Protein AF-B0EAM7-F1 (afdb_monomer_lite)

Organism: Entamoeba dispar 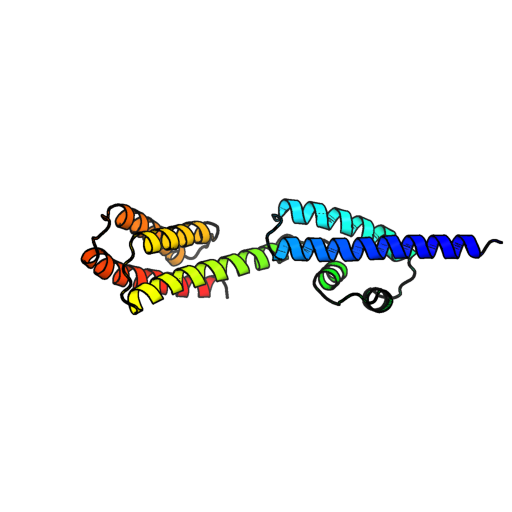(strain ATCC PRA-260 / SAW760) (NCBI:txid370354)

Structure (mmCIF, N/CA/C/O backbone):
data_AF-B0EAM7-F1
#
_entry.id   AF-B0EAM7-F1
#
loop_
_atom_site.group_PDB
_atom_site.id
_atom_site.type_symbol
_atom_site.label_atom_id
_atom_site.label_alt_id
_atom_site.label_comp_id
_atom_site.label_asym_id
_atom_site.label_entity_id
_atom_site.label_seq_id
_atom_site.pdbx_PDB_ins_code
_atom_site.Cartn_x
_atom_site.Cartn_y
_atom_site.Cartn_z
_atom_site.occupancy
_atom_site.B_iso_or_equiv
_atom_site.auth_seq_id
_atom_site.auth_comp_id
_atom_site.auth_asym_id
_atom_site.auth_atom_id
_atom_site.pdbx_PDB_model_num
ATOM 1 N N . MET A 1 1 ? 27.112 -14.810 -47.987 1.00 49.31 1 MET A N 1
ATOM 2 C CA . MET A 1 1 ? 26.990 -15.454 -46.652 1.00 49.31 1 MET A CA 1
ATOM 3 C C . MET A 1 1 ? 27.223 -14.524 -45.440 1.00 49.31 1 MET A C 1
ATOM 5 O O . MET A 1 1 ? 27.230 -15.027 -44.327 1.00 49.31 1 MET A O 1
ATOM 9 N N . LYS A 1 2 ? 27.365 -13.187 -45.578 1.00 50.47 2 LYS A N 1
ATOM 10 C CA . LYS A 1 2 ? 27.577 -12.272 -44.426 1.00 50.47 2 LYS A CA 1
ATOM 11 C C . LYS A 1 2 ? 26.302 -11.631 -43.835 1.00 50.47 2 LYS A C 1
ATOM 13 O O . LYS A 1 2 ? 26.372 -11.201 -42.689 1.00 50.47 2 LYS A O 1
ATOM 18 N N . SER A 1 3 ? 25.170 -11.566 -44.553 1.00 56.84 3 SER A N 1
ATOM 19 C CA . SER A 1 3 ? 23.942 -10.937 -44.011 1.00 56.84 3 SER A CA 1
ATOM 20 C C . SER A 1 3 ? 23.232 -11.830 -42.987 1.00 56.84 3 SER A C 1
ATOM 22 O O . SER A 1 3 ? 22.930 -11.368 -41.897 1.00 56.84 3 SER A O 1
ATOM 24 N N . ASN A 1 4 ? 23.172 -13.142 -43.243 1.00 66.75 4 ASN A N 1
ATOM 25 C CA . ASN A 1 4 ? 22.467 -14.110 -42.391 1.00 66.75 4 ASN A CA 1
ATOM 26 C C . ASN A 1 4 ? 22.949 -14.143 -40.921 1.00 66.75 4 ASN A C 1
ATOM 28 O O . ASN A 1 4 ? 22.193 -14.472 -40.015 1.00 66.75 4 ASN A O 1
ATOM 32 N N . LYS A 1 5 ? 24.220 -13.790 -40.659 1.00 72.38 5 LYS A N 1
ATOM 33 C CA . LYS A 1 5 ? 24.766 -13.725 -39.291 1.00 72.38 5 LYS A CA 1
ATOM 34 C C . LYS A 1 5 ? 24.335 -12.456 -38.549 1.00 72.38 5 LYS A C 1
ATOM 36 O O . LYS A 1 5 ? 24.103 -12.520 -37.350 1.00 72.38 5 LYS A O 1
ATOM 41 N N . LYS A 1 6 ? 24.229 -11.319 -39.249 1.00 75.19 6 LYS A N 1
ATOM 42 C CA . LYS A 1 6 ? 23.762 -10.057 -38.654 1.00 75.19 6 LYS A CA 1
ATOM 43 C C . LYS A 1 6 ? 22.278 -10.134 -38.311 1.00 75.19 6 LYS A C 1
ATOM 45 O O . LYS A 1 6 ? 21.900 -9.727 -37.220 1.00 75.19 6 LYS A O 1
ATOM 50 N N . ASP A 1 7 ? 21.490 -10.722 -39.207 1.00 75.75 7 ASP A N 1
ATOM 51 C CA . ASP A 1 7 ? 20.046 -10.883 -39.024 1.00 75.75 7 ASP A CA 1
ATOM 52 C C . ASP A 1 7 ? 19.746 -11.815 -37.841 1.00 75.75 7 ASP A C 1
ATOM 54 O O . ASP A 1 7 ? 18.918 -11.499 -36.990 1.00 75.75 7 ASP A O 1
ATOM 58 N N . LYS A 1 8 ? 20.514 -12.907 -37.711 1.00 82.12 8 LYS A N 1
ATOM 59 C CA . LYS A 1 8 ? 20.422 -13.815 -36.562 1.00 82.12 8 LYS A CA 1
ATOM 60 C C . LYS A 1 8 ? 20.739 -13.120 -35.233 1.00 82.12 8 LYS A C 1
ATOM 62 O O . LYS A 1 8 ? 19.967 -13.238 -34.291 1.00 82.12 8 LYS A O 1
ATOM 67 N N . THR A 1 9 ? 21.834 -12.362 -35.160 1.00 90.31 9 THR A N 1
ATOM 68 C CA . THR A 1 9 ? 22.205 -11.634 -33.934 1.00 90.31 9 THR A CA 1
ATOM 69 C C . THR A 1 9 ? 21.193 -10.542 -33.576 1.00 90.31 9 THR A C 1
ATOM 71 O O . THR A 1 9 ? 20.933 -10.311 -32.399 1.00 90.31 9 THR A O 1
ATOM 74 N N . LEU A 1 10 ? 20.591 -9.878 -34.568 1.00 90.94 10 LEU A N 1
ATOM 75 C CA . LEU A 1 10 ? 19.524 -8.907 -34.320 1.00 90.94 10 LEU A CA 1
ATOM 76 C C . LEU A 1 10 ? 18.279 -9.580 -33.725 1.00 90.94 10 LEU A C 1
ATOM 78 O O . LEU A 1 10 ? 17.696 -9.043 -32.785 1.00 90.94 10 LEU A O 1
ATOM 82 N N . MET A 1 11 ? 17.898 -10.750 -34.241 1.00 91.88 11 MET A N 1
ATOM 83 C CA . MET A 1 11 ? 16.776 -11.528 -33.710 1.00 91.88 11 MET A CA 1
ATOM 84 C C . MET A 1 11 ? 17.034 -11.970 -32.263 1.00 91.88 11 MET A C 1
ATOM 86 O O . MET A 1 11 ? 16.203 -11.722 -31.397 1.00 91.88 11 MET A O 1
ATOM 90 N N . GLU A 1 12 ? 18.221 -12.515 -31.980 1.00 93.44 12 GLU A N 1
ATOM 91 C CA . GLU A 1 12 ? 18.640 -12.908 -30.623 1.00 93.44 12 GLU A CA 1
ATOM 92 C C . GLU A 1 12 ? 18.578 -11.717 -29.649 1.00 93.44 12 GLU A C 1
ATOM 94 O O . GLU A 1 12 ? 18.090 -11.839 -28.525 1.00 93.44 12 GLU A O 1
ATOM 99 N N . ASN A 1 13 ? 19.007 -10.527 -30.084 1.00 94.88 13 ASN A N 1
ATOM 100 C CA . ASN A 1 13 ? 18.908 -9.323 -29.259 1.00 94.88 13 ASN A CA 1
ATOM 101 C C . ASN A 1 13 ? 17.450 -8.930 -28.977 1.00 94.88 13 ASN A C 1
ATOM 103 O O . ASN A 1 13 ? 17.131 -8.556 -27.847 1.00 94.88 13 ASN A O 1
ATOM 107 N N . LYS A 1 14 ? 16.564 -9.037 -29.977 1.00 95.50 14 LYS A N 1
ATOM 108 C CA . LYS A 1 14 ? 15.129 -8.756 -29.822 1.00 95.50 14 LYS A CA 1
ATOM 109 C C . LYS A 1 14 ? 14.450 -9.744 -28.873 1.00 95.50 14 LYS A C 1
ATOM 111 O O . LYS A 1 14 ? 13.639 -9.317 -28.060 1.00 95.50 14 LYS A O 1
ATOM 116 N N . GLU A 1 15 ? 14.817 -11.022 -28.914 1.00 95.38 15 GLU A N 1
ATOM 117 C CA . GLU A 1 15 ? 14.325 -12.039 -27.973 1.00 95.38 15 GLU A CA 1
ATOM 118 C C . GLU A 1 15 ? 14.742 -11.727 -26.528 1.00 95.38 15 GLU A C 1
ATOM 120 O O . GLU A 1 15 ? 13.917 -11.744 -25.610 1.00 95.38 15 GLU A O 1
ATOM 125 N N . ILE A 1 16 ? 16.014 -11.366 -26.321 1.00 95.44 16 ILE A N 1
ATOM 126 C CA . ILE A 1 16 ? 16.519 -10.959 -25.003 1.00 95.44 16 ILE A CA 1
ATOM 127 C C . ILE A 1 16 ? 15.778 -9.710 -24.517 1.00 95.44 16 ILE A C 1
ATOM 129 O O . ILE A 1 16 ? 15.343 -9.661 -23.363 1.00 95.44 16 ILE A O 1
ATOM 133 N N . LEU A 1 17 ? 15.592 -8.715 -25.386 1.00 96.06 17 LEU A N 1
ATOM 134 C CA . LEU A 1 17 ? 14.848 -7.503 -25.059 1.00 96.06 17 LEU A CA 1
ATOM 135 C C . LEU A 1 17 ? 13.396 -7.822 -24.674 1.00 96.06 17 LEU A C 1
ATOM 137 O O . LEU A 1 17 ? 12.959 -7.381 -23.615 1.00 96.06 17 LEU A O 1
ATOM 141 N N . TYR A 1 18 ? 12.689 -8.648 -25.449 1.00 96.50 18 TYR A N 1
ATOM 142 C CA . TYR A 1 18 ? 11.327 -9.089 -25.134 1.00 96.50 18 TYR A CA 1
ATOM 143 C C . TYR A 1 18 ? 11.245 -9.754 -23.752 1.00 96.50 18 TYR A C 1
ATOM 145 O O . TYR A 1 18 ? 10.444 -9.348 -22.910 1.00 96.50 18 TYR A O 1
ATOM 153 N N . SER A 1 19 ? 12.129 -10.719 -23.468 1.00 96.69 19 SER A N 1
ATOM 154 C CA . SER A 1 19 ? 12.162 -11.384 -22.155 1.00 96.69 19 SER A CA 1
ATOM 155 C C . SER A 1 19 ? 12.440 -10.412 -21.002 1.00 96.69 19 SER A C 1
ATOM 157 O O . SER A 1 19 ? 11.878 -10.558 -19.914 1.00 96.69 19 SER A O 1
ATOM 159 N N . THR A 1 20 ? 13.264 -9.388 -21.248 1.00 96.12 20 THR A N 1
ATOM 160 C CA . THR A 1 20 ? 13.578 -8.345 -20.266 1.00 96.12 20 THR A CA 1
ATOM 161 C C . THR A 1 20 ? 12.333 -7.504 -19.975 1.00 96.12 20 THR A C 1
ATOM 163 O O . THR A 1 20 ? 12.024 -7.256 -18.814 1.00 96.12 20 THR A O 1
ATOM 166 N N . LEU A 1 21 ? 11.571 -7.115 -21.004 1.00 95.25 21 LEU A N 1
ATOM 167 C CA . LEU A 1 21 ? 10.342 -6.325 -20.849 1.00 95.25 21 LEU A CA 1
ATOM 168 C C . LEU A 1 21 ? 9.262 -7.080 -20.069 1.00 95.25 21 LEU A C 1
ATOM 170 O O . LEU A 1 21 ? 8.689 -6.525 -19.133 1.00 95.25 21 LEU A O 1
ATOM 174 N N . ILE A 1 22 ? 9.041 -8.355 -20.399 1.00 95.62 22 ILE A N 1
ATOM 175 C CA . ILE A 1 22 ? 8.113 -9.219 -19.656 1.00 95.62 22 ILE A CA 1
ATOM 176 C C . ILE A 1 22 ? 8.546 -9.352 -18.192 1.00 95.62 22 ILE A C 1
ATOM 178 O O . ILE A 1 22 ? 7.713 -9.287 -17.289 1.00 95.62 22 ILE A O 1
ATOM 182 N N . SER A 1 23 ? 9.850 -9.495 -17.941 1.00 96.12 23 SER A N 1
ATOM 183 C CA . SER A 1 23 ? 10.386 -9.594 -16.580 1.00 96.12 23 SER A CA 1
ATOM 184 C C . SER A 1 23 ? 10.160 -8.307 -15.786 1.00 96.12 23 SER A C 1
ATOM 186 O O . SER A 1 23 ? 9.738 -8.376 -14.633 1.00 96.12 23 SER A O 1
ATOM 188 N N . ILE A 1 24 ? 10.379 -7.137 -16.397 1.00 94.25 24 ILE A N 1
ATOM 189 C CA . ILE A 1 24 ? 10.107 -5.837 -15.767 1.00 94.25 24 ILE A CA 1
ATOM 190 C C . ILE A 1 24 ? 8.618 -5.709 -15.425 1.00 94.25 24 ILE A C 1
ATOM 192 O O . ILE A 1 24 ? 8.297 -5.413 -14.277 1.00 94.25 24 ILE A O 1
ATOM 196 N N . ASP A 1 25 ? 7.710 -5.977 -16.370 1.00 93.12 25 ASP A N 1
ATOM 197 C CA . ASP A 1 25 ? 6.263 -5.891 -16.115 1.00 93.12 25 ASP A CA 1
ATOM 198 C C . ASP A 1 25 ? 5.829 -6.843 -14.992 1.00 93.12 25 ASP A C 1
ATOM 200 O O . ASP A 1 25 ? 5.085 -6.462 -14.085 1.00 93.12 25 ASP A O 1
ATOM 204 N N . PHE A 1 26 ? 6.361 -8.066 -14.988 1.00 94.31 26 PHE A N 1
ATOM 205 C CA . PHE A 1 26 ? 6.091 -9.033 -13.933 1.00 94.31 26 PHE A CA 1
ATOM 206 C C . PHE A 1 26 ? 6.583 -8.549 -12.562 1.00 94.31 26 PHE A C 1
ATOM 208 O O . PHE A 1 26 ? 5.845 -8.648 -11.581 1.00 94.31 26 PHE A O 1
ATOM 215 N N . ILE A 1 27 ? 7.790 -7.981 -12.480 1.00 94.06 27 ILE A N 1
ATOM 216 C CA . ILE A 1 27 ? 8.340 -7.415 -11.240 1.00 94.06 27 ILE A CA 1
ATOM 217 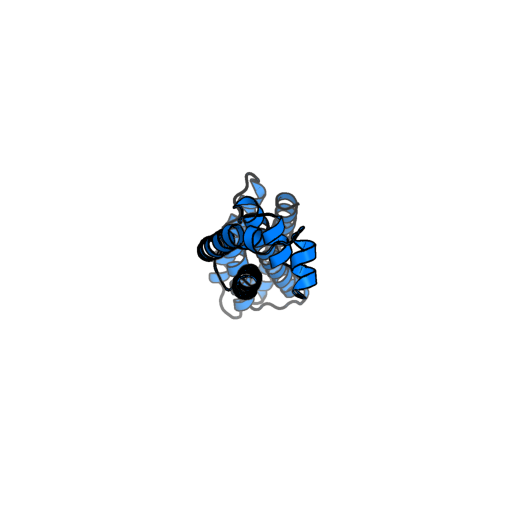C C . ILE A 1 27 ? 7.478 -6.246 -10.739 1.00 94.06 27 ILE A C 1
ATOM 219 O O . ILE A 1 27 ? 7.183 -6.192 -9.541 1.00 94.06 27 ILE A O 1
ATOM 223 N N . GLU A 1 28 ? 7.024 -5.350 -11.624 1.00 89.75 28 GLU A N 1
ATOM 224 C CA . GLU A 1 28 ? 6.096 -4.269 -11.255 1.00 89.75 28 GLU A CA 1
ATOM 225 C C . GLU A 1 28 ? 4.793 -4.838 -10.685 1.00 89.75 28 GLU A C 1
ATOM 227 O O . GLU A 1 28 ? 4.363 -4.424 -9.609 1.00 89.75 28 GLU A O 1
ATOM 232 N N . ARG A 1 29 ? 4.187 -5.835 -11.345 1.00 87.94 29 ARG A N 1
ATOM 233 C CA . ARG A 1 29 ? 2.962 -6.485 -10.849 1.00 87.94 29 ARG A CA 1
ATOM 234 C C . ARG A 1 29 ? 3.182 -7.156 -9.499 1.00 87.94 29 ARG A C 1
ATOM 236 O O . ARG A 1 29 ? 2.355 -6.997 -8.606 1.00 87.94 29 ARG A O 1
ATOM 243 N N . MET A 1 30 ? 4.286 -7.883 -9.316 1.00 87.75 30 MET A N 1
ATOM 244 C CA . MET A 1 30 ? 4.625 -8.499 -8.029 1.00 87.75 30 MET A CA 1
ATOM 245 C C . MET A 1 30 ? 4.755 -7.454 -6.921 1.00 87.75 30 MET A C 1
ATOM 247 O O . MET A 1 30 ? 4.343 -7.708 -5.789 1.00 87.75 30 MET A O 1
ATOM 251 N N . PHE A 1 31 ? 5.327 -6.290 -7.225 1.00 85.31 31 PHE A N 1
ATOM 252 C CA . PHE A 1 31 ? 5.465 -5.209 -6.258 1.00 85.31 31 PHE A CA 1
ATOM 253 C C . PHE A 1 31 ? 4.122 -4.531 -5.951 1.00 85.31 31 PHE A C 1
ATOM 255 O O . PHE A 1 31 ? 3.771 -4.389 -4.779 1.00 85.31 31 PHE A O 1
ATOM 262 N N . VAL A 1 32 ? 3.328 -4.196 -6.975 1.00 79.38 32 VAL A N 1
ATOM 263 C CA . VAL A 1 32 ? 1.972 -3.629 -6.824 1.00 79.38 32 VAL A CA 1
ATOM 264 C C . VAL A 1 32 ? 1.066 -4.571 -6.026 1.00 79.38 32 VAL A C 1
ATOM 266 O O . VAL A 1 32 ? 0.358 -4.133 -5.122 1.00 79.38 32 VAL A O 1
ATOM 269 N N . ASN A 1 33 ? 1.164 -5.879 -6.272 1.00 79.31 33 ASN A N 1
ATOM 270 C CA . ASN A 1 33 ? 0.430 -6.909 -5.532 1.00 79.31 33 ASN A CA 1
ATOM 271 C C . ASN A 1 33 ? 1.071 -7.259 -4.172 1.00 79.31 33 ASN A C 1
ATOM 273 O O . ASN A 1 33 ? 0.591 -8.150 -3.472 1.00 79.31 33 ASN A O 1
ATOM 277 N N . SER A 1 34 ? 2.161 -6.586 -3.788 1.00 74.00 34 SER A N 1
ATOM 278 C CA . SER A 1 34 ? 2.930 -6.795 -2.548 1.00 74.00 34 SER A CA 1
ATOM 279 C C . SER A 1 34 ? 3.385 -8.238 -2.309 1.00 74.00 34 SER A C 1
ATOM 281 O O . SER A 1 34 ? 3.527 -8.689 -1.176 1.00 74.00 34 SER A O 1
ATOM 283 N N . THR A 1 35 ? 3.654 -8.964 -3.392 1.00 84.12 35 THR A N 1
ATOM 284 C CA . THR A 1 35 ? 4.307 -10.279 -3.356 1.00 84.12 35 THR A CA 1
ATOM 285 C C . THR A 1 35 ? 5.800 -10.153 -3.031 1.00 84.12 35 THR A C 1
ATOM 287 O O . THR A 1 35 ? 6.403 -11.078 -2.489 1.00 84.12 35 THR A O 1
ATOM 290 N N . ILE A 1 36 ? 6.412 -9.006 -3.341 1.00 84.06 36 ILE A N 1
ATOM 291 C CA . ILE A 1 36 ? 7.796 -8.673 -2.980 1.00 84.06 36 ILE A CA 1
ATOM 292 C C . ILE A 1 36 ? 7.851 -7.341 -2.232 1.00 84.06 36 ILE A C 1
ATOM 294 O O . ILE A 1 36 ? 7.068 -6.432 -2.501 1.00 84.06 36 ILE A O 1
ATOM 298 N N . ASN A 1 37 ? 8.789 -7.228 -1.289 1.00 78.75 37 ASN A N 1
ATOM 299 C CA . ASN A 1 37 ? 9.044 -5.983 -0.568 1.00 78.75 37 ASN A CA 1
ATOM 300 C C . ASN A 1 37 ? 9.852 -4.992 -1.427 1.00 78.75 37 ASN A C 1
ATOM 302 O O . ASN A 1 37 ? 10.402 -5.351 -2.470 1.00 78.75 37 ASN A O 1
ATOM 306 N N . TYR A 1 38 ? 9.926 -3.738 -0.977 1.00 78.00 38 TYR A N 1
ATOM 307 C CA . TYR A 1 38 ? 10.579 -2.659 -1.721 1.00 78.00 38 TYR A CA 1
ATOM 308 C C . TYR A 1 38 ? 12.059 -2.932 -2.017 1.00 78.00 38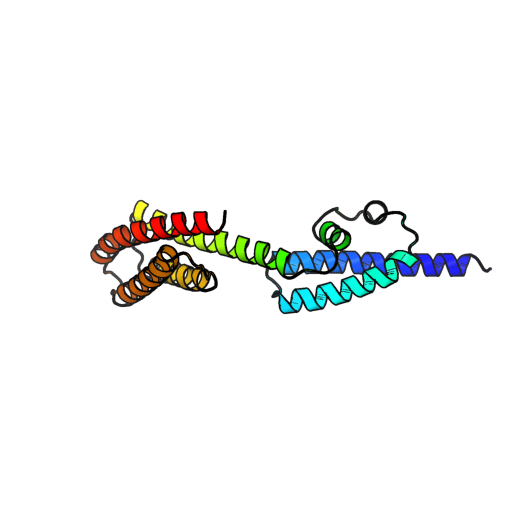 TYR A C 1
ATOM 310 O O . TYR A 1 38 ? 12.507 -2.718 -3.139 1.00 78.00 38 TYR A O 1
ATOM 318 N N . GLU A 1 39 ? 12.811 -3.442 -1.043 1.00 81.94 39 GLU A N 1
ATOM 319 C CA . GLU A 1 39 ? 14.238 -3.732 -1.208 1.00 81.94 39 GLU A CA 1
ATOM 320 C C . GLU A 1 39 ? 14.478 -4.773 -2.309 1.00 81.94 39 GLU A C 1
ATOM 322 O O . GLU A 1 39 ? 15.263 -4.545 -3.234 1.00 81.94 39 GLU A O 1
ATOM 327 N N . LYS A 1 40 ? 13.718 -5.875 -2.275 1.00 87.19 40 LYS A N 1
ATOM 328 C CA . LYS A 1 40 ? 13.775 -6.927 -3.292 1.00 87.19 40 LYS A CA 1
ATOM 329 C C . LYS A 1 40 ? 13.302 -6.425 -4.655 1.00 87.19 40 LYS A C 1
ATOM 331 O O . LYS A 1 40 ? 13.903 -6.766 -5.669 1.00 87.19 40 LYS A O 1
ATOM 336 N N . TYR A 1 41 ? 12.259 -5.599 -4.687 1.00 89.31 41 TYR A N 1
ATOM 337 C CA . TYR A 1 41 ? 11.784 -4.964 -5.913 1.00 89.31 41 TYR A CA 1
ATOM 338 C C . TYR A 1 41 ? 12.860 -4.075 -6.552 1.00 89.31 41 TYR A C 1
ATOM 340 O O . TYR A 1 41 ? 13.149 -4.241 -7.733 1.00 89.31 41 TYR A O 1
ATOM 348 N N . VAL A 1 42 ? 13.507 -3.191 -5.784 1.00 87.25 42 VAL A N 1
ATOM 349 C CA . VAL A 1 42 ? 14.573 -2.314 -6.296 1.00 87.25 42 VAL A CA 1
ATOM 350 C C . VAL A 1 42 ? 15.731 -3.135 -6.842 1.00 87.25 42 VAL A C 1
ATOM 352 O O . VAL A 1 42 ? 16.233 -2.836 -7.923 1.00 87.25 42 VAL A O 1
ATOM 355 N N . GLN A 1 43 ? 16.142 -4.181 -6.124 1.00 89.56 43 GLN A N 1
ATOM 356 C CA . GLN A 1 43 ? 17.221 -5.057 -6.565 1.00 89.56 43 GLN A CA 1
ATOM 357 C C . GLN A 1 43 ? 16.896 -5.727 -7.908 1.00 89.56 43 GLN A C 1
ATOM 359 O O . GLN A 1 43 ? 17.696 -5.638 -8.839 1.00 89.56 43 GLN A O 1
ATOM 364 N N . LEU A 1 44 ? 15.728 -6.368 -8.016 1.00 92.94 44 LEU A N 1
ATOM 365 C CA . LEU A 1 44 ? 15.308 -7.087 -9.223 1.00 92.94 44 LEU A CA 1
ATOM 366 C C . LEU A 1 44 ? 15.067 -6.131 -10.397 1.00 92.94 44 LEU A C 1
ATOM 368 O O . LEU A 1 44 ? 15.570 -6.357 -11.496 1.00 92.94 44 LEU A O 1
ATOM 372 N N . CYS A 1 45 ? 14.353 -5.031 -10.157 1.00 90.62 45 CYS A N 1
ATOM 373 C CA . CYS A 1 45 ? 14.041 -4.049 -11.188 1.00 90.62 45 CYS A CA 1
ATOM 374 C C . CYS A 1 45 ? 15.321 -3.373 -11.706 1.00 90.62 45 CYS A C 1
ATOM 376 O O . CYS A 1 45 ? 15.485 -3.247 -12.914 1.00 90.62 45 CYS A O 1
ATOM 378 N N . ASN A 1 46 ? 16.292 -3.038 -10.843 1.00 89.88 46 ASN A N 1
ATOM 379 C CA . ASN A 1 46 ? 17.579 -2.484 -11.287 1.00 89.88 46 ASN A CA 1
ATOM 380 C C . ASN A 1 46 ? 18.369 -3.445 -12.185 1.00 89.88 46 A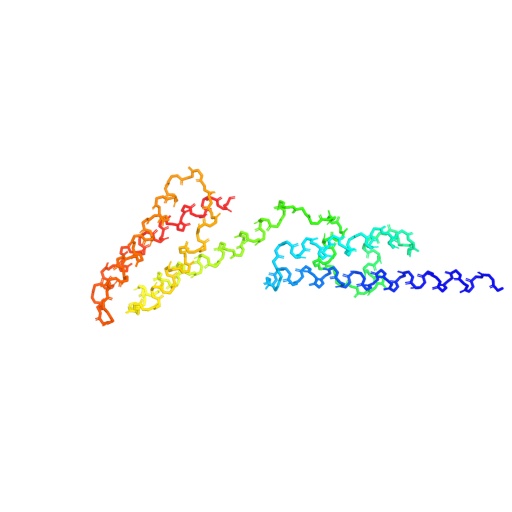SN A C 1
ATOM 382 O O . ASN A 1 46 ? 18.946 -2.996 -13.175 1.00 89.88 46 ASN A O 1
ATOM 386 N N . GLN A 1 47 ? 18.388 -4.742 -11.862 1.00 93.00 47 GLN A N 1
ATOM 387 C CA . GLN A 1 47 ? 19.078 -5.751 -12.672 1.00 93.00 47 GLN A CA 1
ATOM 388 C C . GLN A 1 47 ? 18.474 -5.858 -14.075 1.00 93.00 47 GLN A C 1
ATOM 390 O O . GLN A 1 47 ? 19.208 -5.850 -15.067 1.00 93.00 47 GLN A O 1
ATOM 395 N N . GLU A 1 48 ? 17.145 -5.914 -14.177 1.00 94.00 48 GLU A N 1
ATOM 396 C CA . GLU A 1 48 ? 16.474 -5.966 -15.479 1.00 94.00 48 GLU A CA 1
ATOM 397 C C . GLU A 1 48 ? 16.587 -4.634 -16.234 1.00 94.00 48 GLU A C 1
ATOM 399 O O . GLU A 1 48 ? 16.788 -4.626 -17.448 1.00 94.00 48 GLU A O 1
ATOM 404 N N . PHE A 1 49 ? 16.582 -3.494 -15.536 1.00 91.12 49 PHE A N 1
ATOM 405 C CA . PHE A 1 49 ? 16.772 -2.188 -16.170 1.00 91.12 49 PHE A CA 1
ATOM 406 C C . PHE A 1 49 ? 18.181 -2.020 -16.756 1.00 91.12 49 PHE A C 1
ATOM 408 O O . PHE A 1 49 ? 18.357 -1.430 -17.821 1.00 91.12 49 PHE A O 1
ATOM 415 N N . GLU A 1 50 ? 19.203 -2.565 -16.097 1.00 91.44 50 GLU A N 1
ATOM 416 C CA . GLU A 1 50 ? 20.570 -2.588 -16.629 1.00 91.44 50 GLU A CA 1
ATOM 417 C C . GLU A 1 50 ? 20.689 -3.471 -17.872 1.00 91.44 50 GLU A C 1
ATOM 419 O O . GLU A 1 50 ? 21.374 -3.103 -18.831 1.00 91.44 50 GLU A O 1
ATOM 424 N N . ARG A 1 51 ? 19.975 -4.602 -17.903 1.00 92.88 51 ARG A N 1
ATOM 425 C CA . ARG A 1 51 ? 19.867 -5.425 -19.115 1.00 92.88 51 ARG A CA 1
ATOM 426 C C . ARG A 1 51 ? 19.165 -4.670 -20.236 1.00 92.88 51 ARG A C 1
ATOM 428 O O . ARG A 1 51 ? 19.690 -4.665 -21.349 1.00 92.88 51 ARG A O 1
ATOM 435 N N . PHE A 1 52 ? 18.056 -3.991 -19.936 1.00 94.94 52 PHE A N 1
ATOM 436 C CA . PHE A 1 52 ? 17.301 -3.179 -20.891 1.00 94.94 52 PHE A CA 1
ATOM 437 C C . PHE A 1 52 ? 18.175 -2.092 -21.529 1.00 94.94 52 PHE A C 1
ATOM 439 O O . PHE A 1 52 ? 18.295 -2.049 -22.752 1.00 94.94 52 PHE A O 1
ATOM 446 N N . ILE A 1 53 ? 18.865 -1.278 -20.717 1.00 92.38 53 ILE A N 1
ATOM 447 C CA . ILE A 1 53 ? 19.755 -0.203 -21.197 1.00 92.38 53 ILE A CA 1
ATOM 448 C C . ILE A 1 53 ? 20.836 -0.750 -22.139 1.00 92.38 53 ILE A C 1
ATOM 450 O O . ILE A 1 53 ? 21.193 -0.101 -23.122 1.00 92.38 53 ILE A O 1
ATOM 454 N N . ARG A 1 54 ? 21.357 -1.949 -21.858 1.00 93.56 54 ARG A N 1
ATOM 455 C CA . ARG A 1 54 ? 22.399 -2.576 -22.675 1.00 93.56 54 ARG A CA 1
ATOM 456 C C . ARG A 1 54 ? 21.867 -3.139 -23.995 1.00 93.56 54 ARG A C 1
ATOM 458 O O . ARG A 1 54 ? 22.566 -3.051 -25.001 1.00 93.56 54 ARG A O 1
ATOM 465 N N . ILE A 1 55 ? 20.684 -3.758 -23.995 1.00 94.56 55 ILE A N 1
ATOM 466 C CA . ILE A 1 55 ? 20.166 -4.506 -25.153 1.00 94.56 55 ILE A CA 1
ATOM 467 C C . ILE A 1 55 ? 19.315 -3.650 -26.099 1.00 94.56 55 ILE A C 1
ATOM 469 O O . ILE A 1 55 ? 19.356 -3.860 -27.311 1.00 94.56 55 ILE A O 1
ATOM 473 N N . TYR A 1 56 ? 18.594 -2.651 -25.580 1.00 94.75 56 TYR A N 1
ATOM 474 C CA . TYR A 1 56 ? 17.686 -1.806 -26.364 1.00 94.75 56 TYR A CA 1
ATOM 475 C C . TYR A 1 56 ? 18.363 -1.119 -27.570 1.00 94.75 56 TYR A C 1
ATOM 477 O O . TYR A 1 56 ? 17.849 -1.261 -28.684 1.00 94.75 56 TYR A O 1
ATOM 485 N N . PRO A 1 57 ? 19.554 -0.487 -27.440 1.00 94.25 57 PRO A N 1
ATOM 486 C CA . PRO A 1 57 ? 20.228 0.159 -28.574 1.00 94.25 57 PRO A CA 1
ATOM 487 C C . PRO A 1 57 ? 20.629 -0.808 -29.698 1.00 94.25 57 PRO A C 1
ATOM 489 O O . PRO A 1 57 ? 20.851 -0.388 -30.831 1.00 94.25 57 PRO A O 1
ATOM 492 N N . LEU A 1 58 ? 20.731 -2.107 -29.398 1.00 94.19 58 LEU A N 1
ATOM 493 C CA . LEU A 1 58 ? 21.137 -3.141 -30.351 1.00 94.19 58 LEU A CA 1
ATOM 494 C C . LEU A 1 58 ? 19.965 -3.673 -31.190 1.00 94.19 58 LEU A C 1
ATOM 496 O O . LEU A 1 58 ? 20.198 -4.386 -32.165 1.00 94.19 58 LEU A O 1
ATOM 500 N N . CYS A 1 59 ? 18.725 -3.334 -30.823 1.00 93.06 59 CYS A N 1
ATOM 501 C CA . CYS A 1 59 ? 17.506 -3.871 -31.434 1.00 93.06 59 CYS A CA 1
ATOM 502 C C . CYS A 1 59 ? 16.908 -2.986 -32.540 1.00 93.06 59 CYS A C 1
ATOM 504 O O . CYS A 1 59 ? 15.978 -3.422 -33.215 1.00 93.06 59 CYS A O 1
ATOM 506 N N . GLN A 1 60 ? 17.472 -1.789 -32.755 1.00 92.88 60 GLN A N 1
ATOM 507 C CA . GLN A 1 60 ? 17.129 -0.870 -33.852 1.00 92.88 60 GLN A CA 1
ATOM 508 C C . GLN A 1 60 ? 15.664 -0.388 -33.869 1.00 92.88 60 GLN A C 1
ATOM 510 O O . GLN A 1 60 ? 15.094 -0.195 -34.938 1.00 92.88 60 GLN A O 1
ATOM 515 N N . PHE A 1 61 ? 15.060 -0.179 -32.698 1.00 93.94 61 PHE A N 1
ATOM 516 C CA . PHE A 1 61 ? 13.763 0.499 -32.578 1.00 93.94 61 PHE A CA 1
ATOM 517 C C . PHE A 1 61 ? 13.953 2.020 -32.496 1.00 93.94 61 PHE A C 1
ATOM 519 O O . PHE A 1 61 ? 14.902 2.483 -31.857 1.00 93.94 61 PHE A O 1
ATOM 526 N N . ASN A 1 62 ? 13.056 2.806 -33.102 1.00 90.94 62 ASN A N 1
ATOM 527 C CA . ASN A 1 62 ? 13.137 4.273 -33.065 1.00 90.94 62 ASN A CA 1
ATOM 528 C C . ASN A 1 62 ? 12.507 4.855 -31.793 1.00 90.94 62 ASN A C 1
ATOM 530 O O . ASN A 1 62 ? 12.853 5.961 -31.379 1.00 90.94 62 ASN A O 1
ATOM 534 N N . SER A 1 63 ? 11.590 4.124 -31.155 1.00 93.81 63 SER A N 1
ATOM 535 C CA . SER A 1 63 ? 10.976 4.524 -29.888 1.00 93.81 63 SER A CA 1
ATOM 536 C C . SER A 1 63 ? 10.569 3.323 -29.033 1.00 93.81 63 SER A C 1
ATOM 538 O O . SER A 1 63 ? 10.399 2.209 -29.529 1.00 93.81 63 SER A O 1
ATOM 540 N N . ILE A 1 64 ? 10.364 3.570 -27.736 1.00 93.12 64 ILE A N 1
ATOM 541 C CA . ILE A 1 64 ? 9.827 2.567 -26.805 1.00 93.12 64 ILE A CA 1
ATOM 542 C C . ILE A 1 64 ? 8.408 2.146 -27.221 1.00 93.12 64 ILE A C 1
ATOM 544 O O . ILE A 1 64 ? 8.094 0.965 -27.130 1.00 93.12 64 ILE A O 1
ATOM 548 N N . SER A 1 65 ? 7.577 3.075 -27.712 1.00 94.62 65 SER A N 1
ATOM 549 C CA . SER A 1 65 ? 6.226 2.758 -28.210 1.00 94.62 65 SER A CA 1
ATOM 550 C C . SER A 1 65 ? 6.292 1.795 -29.393 1.00 94.62 65 SER A C 1
ATOM 552 O O . SER A 1 65 ? 5.699 0.728 -29.339 1.00 94.62 65 SER A O 1
ATOM 554 N N . GLU A 1 66 ? 7.109 2.107 -30.406 1.00 95.31 66 GLU A N 1
ATOM 555 C CA . GLU A 1 66 ? 7.290 1.239 -31.579 1.00 95.31 66 GLU A CA 1
ATOM 556 C C . GLU A 1 66 ? 7.757 -0.168 -31.185 1.00 95.31 66 GLU A C 1
ATOM 558 O O . GLU A 1 66 ? 7.320 -1.157 -31.769 1.00 95.31 66 GLU A O 1
ATOM 563 N N . MET A 1 67 ? 8.637 -0.269 -30.187 1.00 95.31 67 MET A N 1
ATOM 564 C CA . MET A 1 67 ? 9.094 -1.549 -29.650 1.00 95.31 67 MET A CA 1
ATOM 565 C C . MET A 1 67 ? 7.953 -2.346 -28.999 1.00 95.31 67 MET A C 1
ATOM 567 O O . MET A 1 67 ? 7.863 -3.547 -29.242 1.00 95.31 67 MET A O 1
ATOM 571 N N . TYR A 1 68 ? 7.101 -1.713 -28.184 1.00 96.25 68 TYR A N 1
ATOM 572 C CA . TYR A 1 68 ? 5.954 -2.384 -27.557 1.00 96.25 68 TYR A CA 1
ATOM 573 C C . TYR A 1 68 ? 4.930 -2.832 -28.600 1.00 96.25 68 TYR A C 1
ATOM 575 O O . TYR A 1 68 ? 4.522 -3.992 -28.576 1.00 96.25 68 TYR A O 1
ATOM 583 N N . ASP A 1 69 ? 4.608 -1.959 -29.556 1.00 94.88 69 ASP A N 1
ATOM 584 C CA . ASP A 1 69 ? 3.689 -2.263 -30.654 1.00 94.88 69 ASP A CA 1
ATOM 585 C C . ASP A 1 69 ? 4.220 -3.425 -31.514 1.00 94.88 69 ASP A C 1
ATOM 587 O O . ASP A 1 69 ? 3.486 -4.357 -31.833 1.00 94.88 69 ASP A O 1
ATOM 591 N N . SER A 1 70 ? 5.522 -3.428 -31.830 1.00 93.81 70 SER A N 1
ATOM 592 C CA . SER A 1 70 ? 6.172 -4.494 -32.615 1.00 93.81 70 SER A CA 1
ATOM 593 C C . SER A 1 70 ? 6.205 -5.850 -31.908 1.00 93.81 70 SER A C 1
ATOM 595 O O . SER A 1 70 ? 6.335 -6.881 -32.566 1.00 93.81 70 SER A O 1
ATOM 597 N N . PHE A 1 71 ? 6.161 -5.850 -30.576 1.00 94.94 71 PHE A N 1
ATOM 598 C CA . PHE A 1 71 ? 6.139 -7.055 -29.750 1.00 94.94 71 PHE A CA 1
ATOM 599 C C . PHE A 1 71 ? 4.735 -7.430 -29.266 1.00 94.94 71 PHE A C 1
ATOM 601 O O . PHE A 1 71 ? 4.611 -8.396 -28.516 1.00 94.94 71 PHE A O 1
ATOM 608 N N . GLU A 1 72 ? 3.704 -6.684 -29.673 1.00 94.62 72 GLU A N 1
ATOM 609 C CA . GLU A 1 72 ? 2.317 -6.875 -29.232 1.00 94.62 72 GLU A CA 1
ATOM 610 C C . GLU A 1 72 ? 2.174 -6.857 -27.693 1.00 94.62 72 GLU A C 1
ATOM 612 O O . GLU A 1 72 ? 1.378 -7.590 -27.106 1.00 94.62 72 GLU A O 1
ATOM 617 N N . LEU A 1 73 ? 2.968 -6.017 -27.018 1.00 92.12 73 LEU A N 1
ATOM 618 C CA . LEU A 1 73 ? 2.943 -5.857 -25.563 1.00 92.12 73 LEU A CA 1
ATOM 619 C C . LEU A 1 73 ? 1.960 -4.760 -25.139 1.00 92.12 73 LEU A C 1
ATOM 621 O O . LEU A 1 73 ? 1.901 -3.689 -25.738 1.00 92.12 73 LEU A O 1
ATOM 625 N N . GLU A 1 74 ? 1.242 -4.979 -24.036 1.00 89.06 74 GLU A N 1
ATOM 626 C CA . GLU A 1 74 ? 0.371 -3.954 -23.453 1.00 89.06 74 GLU A CA 1
ATOM 627 C C . GLU A 1 74 ? 1.176 -2.749 -22.932 1.00 89.06 74 GLU A C 1
ATOM 629 O O . GLU A 1 74 ? 2.198 -2.902 -22.256 1.00 89.06 74 GLU A O 1
ATOM 634 N N . HIS A 1 75 ? 0.661 -1.533 -23.146 1.00 87.75 75 HIS A N 1
ATOM 635 C CA . HIS A 1 75 ? 1.196 -0.288 -22.574 1.00 87.75 75 HIS A CA 1
ATOM 636 C C . HIS A 1 75 ? 0.863 -0.132 -21.073 1.00 87.75 75 HIS A C 1
ATOM 638 O O . HIS A 1 75 ? 0.279 0.862 -20.640 1.00 87.75 75 HIS A O 1
ATOM 644 N N . GLY A 1 76 ? 1.214 -1.147 -20.281 1.00 84.62 76 GLY A N 1
ATOM 645 C CA . GLY A 1 76 ? 0.931 -1.259 -18.851 1.00 84.62 76 GLY A CA 1
ATOM 646 C C . GLY A 1 76 ? 2.063 -0.775 -17.937 1.00 84.62 76 GLY A C 1
ATOM 647 O O . GLY A 1 76 ? 2.775 0.189 -18.228 1.00 84.62 76 GLY A O 1
ATOM 648 N N . LEU A 1 77 ? 2.232 -1.453 -16.799 1.00 85.38 77 LEU A N 1
ATOM 649 C CA . LEU A 1 77 ? 3.195 -1.071 -15.758 1.00 85.38 77 LEU A CA 1
ATOM 650 C C . LEU A 1 77 ? 4.644 -1.153 -16.254 1.00 85.38 77 LEU A C 1
ATOM 652 O O . LEU A 1 77 ? 5.428 -0.234 -16.016 1.00 85.38 77 LEU A O 1
ATOM 656 N N . GLY A 1 78 ? 4.989 -2.206 -17.001 1.00 88.69 78 GLY A N 1
ATOM 657 C CA . GLY A 1 78 ? 6.303 -2.345 -17.625 1.00 88.69 78 GLY A CA 1
ATOM 658 C C . GLY A 1 78 ? 6.623 -1.187 -18.572 1.00 88.69 78 GLY A C 1
ATOM 659 O O . GLY A 1 78 ? 7.726 -0.641 -18.511 1.00 88.69 78 GLY A O 1
ATOM 660 N N . TYR A 1 79 ? 5.646 -0.748 -19.377 1.00 91.44 79 TYR A N 1
ATOM 661 C CA . TYR A 1 79 ? 5.787 0.388 -20.297 1.00 91.44 79 TYR A CA 1
ATOM 662 C C . TYR A 1 79 ? 6.053 1.692 -19.542 1.00 91.44 79 TYR A C 1
ATOM 664 O O . TYR A 1 79 ? 6.997 2.426 -19.849 1.00 91.44 79 TYR A O 1
ATOM 672 N N . GLN A 1 80 ? 5.266 1.961 -18.498 1.00 87.25 80 GLN A N 1
ATOM 673 C CA . GLN A 1 80 ? 5.479 3.118 -17.628 1.00 87.25 80 GLN A CA 1
ATOM 674 C C . GLN A 1 80 ? 6.862 3.078 -16.970 1.00 87.25 80 GLN A C 1
ATOM 676 O O . GLN A 1 80 ? 7.542 4.102 -16.893 1.00 87.25 80 GLN A O 1
ATOM 681 N N . ARG A 1 81 ? 7.327 1.902 -16.536 1.00 88.94 81 ARG A N 1
ATOM 682 C CA . ARG A 1 81 ? 8.647 1.766 -15.919 1.00 88.94 81 ARG A CA 1
ATOM 683 C C . ARG A 1 81 ? 9.772 2.068 -16.903 1.00 88.94 81 ARG A C 1
ATOM 685 O O . ARG A 1 81 ? 10.648 2.867 -16.581 1.00 88.94 81 ARG A O 1
ATOM 692 N N . VAL A 1 82 ? 9.760 1.476 -18.099 1.00 91.12 82 VAL A N 1
ATOM 693 C CA . VAL A 1 82 ? 10.838 1.695 -19.083 1.00 91.12 82 VAL A CA 1
ATOM 694 C C . VAL A 1 82 ? 10.866 3.119 -19.632 1.00 91.12 82 VAL A C 1
ATOM 696 O O . VAL A 1 82 ? 11.941 3.615 -19.961 1.00 91.12 82 VAL A O 1
ATOM 699 N N . THR A 1 83 ? 9.718 3.799 -19.674 1.00 89.38 83 THR A N 1
ATOM 700 C CA . THR A 1 83 ? 9.641 5.218 -20.051 1.00 89.38 83 THR A CA 1
ATOM 701 C C . THR A 1 83 ? 10.102 6.149 -18.927 1.00 89.38 83 THR A C 1
ATOM 703 O O . THR A 1 83 ? 10.716 7.177 -19.199 1.00 89.38 83 THR A O 1
ATOM 706 N N . THR A 1 84 ? 9.859 5.781 -17.666 1.00 85.12 84 THR A N 1
ATOM 707 C CA . THR A 1 84 ? 10.197 6.599 -16.487 1.00 85.12 84 THR A CA 1
ATOM 708 C C . THR A 1 84 ? 11.643 6.409 -16.009 1.00 85.12 84 THR A C 1
ATOM 710 O O . THR A 1 84 ? 12.224 7.333 -15.440 1.00 85.12 84 THR A O 1
ATOM 713 N N . GLY A 1 85 ? 12.254 5.239 -16.227 1.00 83.62 85 GLY A N 1
ATOM 714 C CA . GLY A 1 85 ? 13.611 4.936 -15.756 1.00 83.62 85 GLY A CA 1
ATOM 715 C C . GLY A 1 85 ? 13.660 4.020 -14.528 1.00 83.62 85 GLY A C 1
ATOM 716 O O . GLY A 1 85 ? 12.647 3.472 -14.086 1.00 83.62 85 GLY A O 1
ATOM 717 N N . LYS A 1 86 ? 14.863 3.866 -13.950 1.00 81.06 86 LYS A N 1
ATOM 718 C CA . LYS A 1 86 ? 15.089 3.078 -12.725 1.00 81.06 86 LYS A CA 1
ATOM 719 C C . LYS A 1 86 ? 14.119 3.513 -11.609 1.00 81.06 86 LYS A C 1
ATOM 721 O O . LYS A 1 86 ? 13.817 4.705 -11.499 1.00 81.06 86 LYS A O 1
ATOM 726 N N . PRO A 1 87 ? 13.648 2.587 -10.756 1.00 71.75 87 PRO A N 1
ATOM 727 C CA . PRO A 1 87 ? 12.767 2.932 -9.648 1.00 71.75 87 PRO A CA 1
ATOM 728 C C . PRO A 1 87 ? 13.416 3.975 -8.734 1.00 71.75 87 PRO A C 1
ATOM 730 O O . PRO A 1 87 ? 14.516 3.776 -8.219 1.00 71.75 87 PRO A O 1
ATOM 733 N N . THR A 1 88 ? 12.725 5.096 -8.522 1.00 62.25 88 THR A N 1
ATOM 734 C CA . THR A 1 88 ? 13.159 6.142 -7.589 1.00 62.25 88 THR A CA 1
ATOM 735 C C . THR A 1 88 ? 12.393 6.020 -6.275 1.00 62.25 88 THR A C 1
ATOM 737 O O . THR A 1 88 ? 11.178 5.829 -6.264 1.00 62.25 88 THR A O 1
ATOM 740 N N . ILE A 1 89 ? 13.095 6.176 -5.148 1.00 55.66 89 ILE A N 1
ATOM 741 C CA . ILE A 1 89 ? 12.539 6.040 -3.784 1.00 55.66 89 ILE A CA 1
ATOM 742 C C . ILE A 1 89 ? 11.264 6.884 -3.575 1.00 55.66 89 ILE A C 1
ATOM 744 O O . ILE A 1 89 ? 10.374 6.501 -2.816 1.00 55.66 89 ILE A O 1
ATOM 748 N N . ILE A 1 90 ? 11.149 8.016 -4.274 1.00 51.56 90 ILE A N 1
ATOM 749 C CA . ILE A 1 90 ? 10.051 8.979 -4.134 1.00 51.56 90 ILE A CA 1
ATOM 750 C C . ILE A 1 90 ? 8.727 8.428 -4.695 1.00 51.56 90 ILE A C 1
ATOM 752 O O . ILE A 1 90 ? 7.703 8.536 -4.026 1.00 51.56 90 ILE A O 1
ATOM 756 N N . GLN A 1 91 ? 8.731 7.776 -5.864 1.00 48.84 91 GLN A N 1
ATOM 757 C CA . GLN A 1 91 ? 7.508 7.243 -6.492 1.00 48.84 91 GLN A CA 1
ATOM 758 C C . GLN A 1 91 ? 6.917 6.046 -5.721 1.00 48.84 91 GLN A C 1
ATOM 760 O O . GLN A 1 91 ? 5.705 5.845 -5.703 1.00 48.84 91 GLN A O 1
ATOM 765 N N . HIS A 1 92 ? 7.756 5.274 -5.024 1.00 46.91 92 HIS A N 1
ATOM 766 C CA . HIS A 1 92 ? 7.336 4.063 -4.310 1.00 46.91 92 HIS A CA 1
ATOM 767 C C . HIS A 1 92 ? 6.773 4.321 -2.911 1.00 46.91 92 HIS A C 1
ATOM 769 O O . HIS A 1 92 ? 5.880 3.588 -2.478 1.00 46.91 92 HIS A O 1
ATOM 775 N N . LYS A 1 93 ? 7.218 5.390 -2.233 1.00 47.91 93 LYS A N 1
ATOM 776 C CA . LYS A 1 93 ? 6.548 5.860 -1.011 1.00 47.91 93 LYS A CA 1
ATOM 777 C C . LYS A 1 93 ? 5.082 6.190 -1.284 1.00 47.91 93 LYS A C 1
ATOM 779 O O . LYS A 1 93 ? 4.241 5.854 -0.468 1.00 47.91 93 LYS A O 1
ATOM 784 N N . ILE A 1 94 ? 4.764 6.760 -2.447 1.00 54.72 94 ILE A N 1
ATOM 785 C CA . ILE A 1 94 ? 3.391 7.141 -2.808 1.00 54.72 94 ILE A CA 1
ATOM 786 C C . ILE A 1 94 ? 2.490 5.903 -2.966 1.00 54.72 94 ILE A C 1
ATOM 788 O O . ILE A 1 94 ? 1.401 5.880 -2.402 1.00 54.72 94 ILE A O 1
ATOM 792 N N . ILE A 1 95 ? 2.947 4.845 -3.650 1.00 53.19 95 ILE A N 1
ATOM 793 C CA . ILE A 1 95 ? 2.153 3.615 -3.862 1.00 53.19 95 ILE A CA 1
ATOM 794 C C . ILE A 1 95 ? 1.987 2.820 -2.556 1.00 53.19 95 ILE A C 1
ATOM 796 O O . ILE A 1 95 ? 0.878 2.402 -2.219 1.00 53.19 95 ILE A O 1
ATOM 800 N N . SER A 1 96 ? 3.072 2.641 -1.792 1.00 58.25 96 SER A N 1
ATOM 801 C CA . SER A 1 96 ? 3.024 1.940 -0.501 1.00 58.25 96 SER A CA 1
ATOM 802 C C . SER A 1 96 ? 2.176 2.695 0.525 1.00 58.25 96 SER A C 1
ATOM 804 O O . SER A 1 96 ? 1.421 2.067 1.265 1.00 58.25 96 SER A O 1
ATOM 806 N N . ASN A 1 97 ? 2.257 4.030 0.551 1.00 67.00 97 ASN A N 1
ATOM 807 C CA . ASN A 1 97 ? 1.408 4.851 1.410 1.00 67.00 97 ASN A CA 1
ATOM 808 C C . ASN A 1 97 ? -0.045 4.813 0.933 1.00 67.00 97 ASN A C 1
ATOM 810 O O . ASN A 1 97 ? -0.928 4.677 1.764 1.00 67.00 97 ASN A O 1
ATOM 814 N N . GLY A 1 98 ? -0.304 4.847 -0.379 1.00 73.12 98 GLY A N 1
ATOM 815 C CA . GLY A 1 98 ? -1.652 4.758 -0.948 1.00 73.12 98 GLY A CA 1
ATOM 816 C C . GLY A 1 98 ? -2.395 3.491 -0.525 1.00 73.12 98 GLY A C 1
ATOM 817 O O . GLY A 1 98 ? -3.530 3.562 -0.059 1.00 73.12 98 GLY A O 1
ATOM 818 N N . ARG A 1 99 ? -1.737 2.328 -0.603 1.00 74.88 99 ARG A N 1
ATOM 819 C CA . ARG A 1 99 ? -2.317 1.064 -0.125 1.00 74.88 99 ARG A CA 1
ATOM 820 C C . ARG A 1 99 ? -2.573 1.092 1.381 1.00 74.88 99 ARG A C 1
ATOM 822 O O . ARG A 1 99 ? -3.655 0.720 1.823 1.00 74.88 99 ARG A O 1
ATOM 829 N N . LEU A 1 100 ? -1.593 1.550 2.157 1.00 82.88 100 LEU A N 1
ATOM 830 C CA . LEU A 1 100 ? -1.711 1.617 3.610 1.00 82.88 100 LEU A CA 1
ATOM 831 C C . LEU A 1 100 ? -2.837 2.574 4.039 1.00 82.88 100 LEU A C 1
ATOM 833 O O . LEU A 1 100 ? -3.585 2.256 4.957 1.00 82.88 100 LEU A O 1
ATOM 837 N N . ILE A 1 101 ? -3.021 3.691 3.326 1.00 85.31 101 ILE A N 1
ATOM 838 C CA . ILE A 1 101 ? -4.144 4.620 3.509 1.00 85.31 101 ILE A CA 1
ATOM 839 C C . ILE A 1 101 ? -5.474 3.896 3.281 1.00 85.31 101 ILE A C 1
ATOM 841 O O . ILE A 1 101 ? -6.345 3.957 4.145 1.00 85.31 101 ILE A O 1
ATOM 845 N N . ILE A 1 102 ? -5.624 3.171 2.164 1.00 87.19 102 ILE A N 1
ATOM 846 C CA . ILE A 1 102 ? -6.854 2.422 1.852 1.00 87.19 102 ILE A CA 1
ATOM 847 C C . ILE A 1 102 ? -7.160 1.388 2.941 1.00 87.19 102 ILE A C 1
ATOM 849 O O . ILE A 1 102 ? -8.304 1.289 3.390 1.00 87.19 102 ILE A O 1
ATOM 853 N N . GLU A 1 103 ? -6.158 0.624 3.377 1.00 89.69 103 GLU A N 1
ATOM 854 C CA . GLU A 1 103 ? -6.342 -0.403 4.403 1.00 89.69 103 GLU A CA 1
ATOM 855 C C . GLU A 1 103 ? -6.741 0.208 5.757 1.00 89.69 103 GLU A C 1
ATOM 857 O O . GLU A 1 103 ? -7.709 -0.252 6.367 1.00 89.69 103 GLU A O 1
ATOM 862 N N . VAL A 1 104 ? -6.070 1.285 6.191 1.00 92.44 104 VAL A N 1
ATOM 863 C CA . VAL A 1 104 ? -6.431 2.032 7.409 1.00 92.44 104 VAL A CA 1
ATOM 864 C C . VAL A 1 104 ? -7.866 2.535 7.312 1.00 92.44 104 VAL A C 1
ATOM 866 O O . VAL A 1 104 ? -8.670 2.273 8.204 1.00 92.44 104 VAL A O 1
ATOM 869 N N . THR A 1 105 ? -8.218 3.223 6.224 1.00 93.31 105 THR A N 1
ATOM 870 C CA . THR A 1 105 ? -9.563 3.776 6.036 1.00 93.31 105 THR A CA 1
ATOM 871 C C . THR A 1 105 ? -10.628 2.682 6.058 1.00 93.31 105 THR A C 1
ATOM 873 O O . THR A 1 105 ? -11.643 2.834 6.733 1.00 93.31 105 THR A O 1
ATOM 876 N N . THR A 1 106 ? -10.384 1.552 5.392 1.00 94.19 106 THR A N 1
ATOM 877 C CA . THR A 1 106 ? -11.318 0.415 5.354 1.00 94.19 106 THR A CA 1
ATOM 878 C C . THR A 1 106 ? -11.526 -0.194 6.741 1.00 94.19 106 THR A C 1
ATOM 880 O O . THR A 1 106 ? -12.663 -0.464 7.137 1.00 94.19 106 THR A O 1
ATOM 883 N N . ASN A 1 107 ? -10.450 -0.371 7.513 1.00 95.69 107 ASN A N 1
ATOM 884 C CA . ASN A 1 107 ? -10.536 -0.904 8.871 1.00 95.69 107 ASN A CA 1
ATOM 885 C C . ASN A 1 107 ? -11.279 0.053 9.812 1.00 95.69 107 ASN A C 1
ATOM 887 O O . ASN A 1 107 ? -12.118 -0.393 10.596 1.00 95.69 107 ASN A O 1
ATOM 891 N N . ILE A 1 108 ? -11.035 1.364 9.701 1.00 96.00 108 ILE A N 1
ATOM 892 C CA . ILE A 1 108 ? -11.762 2.366 10.487 1.00 96.00 108 ILE A CA 1
ATOM 893 C C . ILE A 1 108 ? -13.261 2.335 10.152 1.00 96.00 108 ILE A C 1
ATOM 895 O O . ILE A 1 108 ? -14.093 2.239 11.056 1.00 96.00 108 ILE A O 1
ATOM 899 N N . LEU A 1 109 ? -13.612 2.373 8.863 1.00 95.38 109 LEU A N 1
ATOM 900 C CA . LEU A 1 109 ? -15.007 2.322 8.418 1.00 95.38 109 LEU A CA 1
ATOM 901 C C . LEU A 1 109 ? -15.705 1.030 8.859 1.00 95.38 109 LEU A C 1
ATOM 903 O O . LEU A 1 109 ? -16.889 1.057 9.174 1.00 95.38 109 LEU A O 1
ATOM 907 N N . SER A 1 110 ? -14.978 -0.086 8.939 1.00 95.94 110 SER A N 1
ATOM 908 C CA . SER A 1 110 ? -15.525 -1.357 9.426 1.00 95.94 110 SER A CA 1
ATOM 909 C C . SER A 1 110 ? -15.972 -1.268 10.889 1.00 95.94 110 SER A C 1
ATOM 911 O O . SER A 1 110 ? -17.085 -1.685 11.201 1.00 95.94 110 SER A O 1
ATOM 913 N N . ILE A 1 111 ? -15.172 -0.654 11.773 1.00 95.06 111 ILE A N 1
ATOM 914 C CA . ILE A 1 111 ? -15.568 -0.435 13.178 1.00 95.06 111 ILE A CA 1
ATOM 915 C C . ILE A 1 111 ? -16.769 0.518 13.272 1.00 95.06 111 ILE A C 1
ATOM 917 O O . ILE A 1 111 ? -17.690 0.273 14.050 1.00 95.06 111 ILE A O 1
ATOM 921 N N . ILE A 1 112 ? -16.788 1.585 12.465 1.00 93.81 112 ILE A N 1
ATOM 922 C CA . ILE A 1 112 ? -17.921 2.524 12.411 1.00 93.81 112 ILE A CA 1
ATOM 923 C C . ILE A 1 112 ? -19.202 1.800 11.973 1.00 93.81 112 ILE A C 1
ATOM 925 O O . ILE A 1 112 ? -20.262 1.988 12.570 1.00 93.81 112 ILE A O 1
ATOM 929 N N . ASN A 1 113 ? -19.102 0.925 10.973 1.00 93.94 113 ASN A N 1
ATOM 930 C CA . ASN A 1 113 ? -20.227 0.126 10.504 1.00 93.94 113 ASN A CA 1
ATOM 9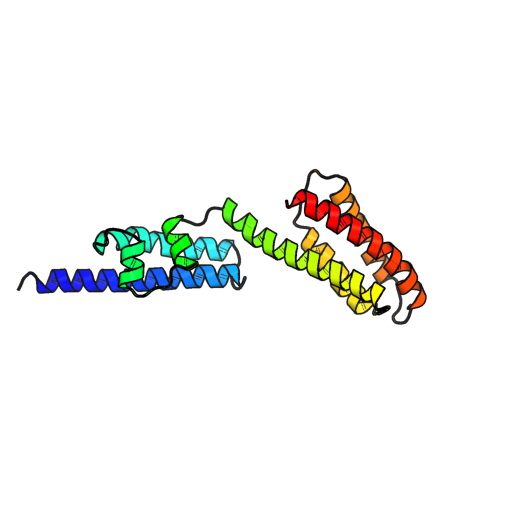31 C C . ASN A 1 113 ? -20.700 -0.880 11.559 1.00 93.94 113 ASN A C 1
ATOM 933 O O . ASN A 1 113 ? -21.905 -1.079 11.689 1.00 93.94 113 ASN A O 1
ATOM 937 N N . PHE A 1 114 ? -19.797 -1.500 12.325 1.00 93.75 114 PHE A N 1
ATOM 938 C CA . PHE A 1 114 ? -20.187 -2.378 13.432 1.00 93.75 114 PHE A CA 1
ATOM 939 C C . PHE A 1 114 ? -21.016 -1.643 14.479 1.00 93.75 114 PHE A C 1
ATOM 941 O O . PHE A 1 114 ? -22.066 -2.148 14.871 1.00 93.75 114 PHE A O 1
ATOM 948 N N . ASP A 1 115 ? -20.611 -0.431 14.860 1.00 92.31 115 ASP A N 1
ATOM 949 C CA . ASP A 1 115 ? -21.374 0.388 15.803 1.00 92.31 115 ASP A CA 1
ATOM 950 C C . ASP A 1 115 ? -22.759 0.753 15.244 1.00 92.31 115 ASP A C 1
ATOM 952 O O . ASP A 1 115 ? -23.776 0.543 15.908 1.00 92.31 115 ASP A O 1
ATOM 956 N N . PHE A 1 116 ? -22.818 1.187 13.979 1.00 92.31 116 PHE A N 1
ATOM 957 C CA . PHE A 1 116 ? -24.074 1.496 13.290 1.00 92.31 116 PHE A CA 1
ATOM 958 C C . PHE A 1 116 ? -25.022 0.287 13.215 1.00 92.31 116 PHE A C 1
ATOM 960 O O . PHE A 1 116 ? -26.225 0.414 13.450 1.00 92.31 116 PHE A O 1
ATOM 967 N N . MET A 1 117 ? -24.482 -0.900 12.925 1.00 94.06 117 MET A N 1
ATOM 968 C CA . MET A 1 117 ? -25.230 -2.160 12.864 1.00 94.06 117 MET A CA 1
ATOM 969 C C . MET A 1 117 ? -25.473 -2.787 14.245 1.00 94.06 117 MET A C 1
ATOM 971 O O . MET A 1 117 ? -26.113 -3.836 14.325 1.00 94.06 117 MET A O 1
ATOM 975 N N . LYS A 1 118 ? -24.991 -2.160 15.327 1.00 93.38 118 LYS A N 1
ATOM 976 C CA . LYS A 1 118 ? -25.048 -2.671 16.706 1.00 93.38 118 LYS A CA 1
ATOM 977 C C . LYS A 1 118 ? -24.445 -4.074 16.858 1.00 93.38 118 LYS A C 1
ATOM 979 O O . LYS A 1 118 ? -24.944 -4.906 17.616 1.00 93.38 118 LYS A O 1
ATOM 984 N N . ILE A 1 119 ? -23.376 -4.343 16.114 1.00 92.19 119 ILE A N 1
ATOM 985 C CA . ILE A 1 119 ? -22.590 -5.574 16.197 1.00 92.19 119 ILE A CA 1
ATOM 986 C C . ILE A 1 119 ? -21.472 -5.333 17.205 1.00 92.19 119 ILE A C 1
ATOM 988 O O . ILE A 1 119 ? -20.549 -4.576 16.935 1.00 92.19 119 ILE A O 1
ATOM 992 N N . TYR A 1 120 ? -21.536 -5.994 18.358 1.00 92.75 120 TYR A N 1
ATOM 993 C CA . TYR A 1 120 ? -20.590 -5.795 19.459 1.00 92.75 120 TYR A CA 1
ATOM 994 C C . TYR A 1 120 ? -19.755 -7.053 19.708 1.00 92.75 120 TYR A C 1
ATOM 996 O O . TYR A 1 120 ? -19.807 -7.664 20.777 1.00 92.75 120 TYR A O 1
ATOM 1004 N N . ASP A 1 121 ? -18.985 -7.450 18.695 1.00 92.88 121 ASP A N 1
ATOM 1005 C CA . ASP A 1 121 ? -18.010 -8.533 18.812 1.00 92.88 121 ASP A CA 1
ATOM 1006 C C . ASP A 1 121 ? -16.655 -7.981 19.279 1.00 92.88 121 ASP A C 1
ATOM 1008 O O . ASP A 1 121 ? -15.918 -7.344 18.524 1.00 92.88 121 ASP A O 1
ATOM 1012 N N . LEU A 1 122 ? -16.311 -8.243 20.542 1.00 93.50 122 LEU A N 1
ATOM 1013 C CA . LEU A 1 122 ? -15.063 -7.778 21.148 1.00 93.50 122 LEU A CA 1
ATOM 1014 C C . LEU A 1 122 ? -13.814 -8.238 20.376 1.00 93.50 122 LEU A C 1
ATOM 1016 O O . LEU A 1 122 ? -12.849 -7.478 20.287 1.00 93.50 122 LEU A O 1
ATOM 1020 N N . GLN A 1 123 ? -13.813 -9.458 19.829 1.00 93.38 123 GLN A N 1
ATOM 1021 C CA . GLN A 1 123 ? -12.655 -9.995 19.112 1.00 93.38 123 GLN A CA 1
ATOM 1022 C C . GLN A 1 123 ? -12.451 -9.262 17.791 1.00 93.38 123 GLN A C 1
ATOM 1024 O O . GLN A 1 123 ? -11.328 -8.867 17.478 1.00 93.38 123 GLN A O 1
ATOM 1029 N N . GLU A 1 124 ? -13.529 -9.002 17.055 1.00 93.38 124 GLU A N 1
ATOM 1030 C CA . GLU A 1 124 ? -13.450 -8.244 15.806 1.00 93.38 124 GLU A CA 1
ATOM 1031 C C . GLU A 1 124 ? -13.051 -6.780 16.038 1.00 93.38 124 GLU A C 1
ATOM 1033 O O . GLU A 1 124 ? -12.208 -6.256 15.305 1.00 93.38 124 GLU A O 1
ATOM 1038 N N . TYR A 1 125 ? -13.553 -6.137 17.101 1.00 94.25 125 TYR A N 1
ATOM 1039 C CA . TYR A 1 125 ? -13.103 -4.794 17.491 1.00 94.25 125 TYR A CA 1
ATOM 1040 C C . TYR A 1 125 ? -11.605 -4.768 17.807 1.00 94.25 125 TYR A C 1
ATOM 1042 O O . TYR A 1 125 ? -10.889 -3.905 17.302 1.00 94.25 125 TYR A O 1
ATOM 1050 N N . LEU A 1 126 ? -11.109 -5.716 18.611 1.00 94.75 126 LEU A N 1
ATOM 1051 C CA . LEU A 1 126 ? -9.687 -5.806 18.953 1.00 94.75 126 LEU A CA 1
ATOM 1052 C C . LEU A 1 126 ? -8.818 -6.097 17.726 1.00 94.75 126 LEU A C 1
ATOM 1054 O O . LEU A 1 126 ? -7.768 -5.474 17.561 1.00 94.75 126 LEU A O 1
ATOM 1058 N N . ARG A 1 127 ? -9.259 -7.003 16.847 1.00 96.12 127 ARG A N 1
ATOM 1059 C CA . ARG A 1 127 ? -8.558 -7.353 15.606 1.00 96.12 127 ARG A CA 1
ATOM 1060 C C . ARG A 1 127 ? -8.404 -6.134 14.699 1.00 96.12 127 ARG A C 1
ATOM 1062 O O . ARG A 1 127 ? -7.293 -5.849 14.248 1.00 96.12 127 ARG A O 1
ATOM 1069 N N . LEU A 1 128 ? -9.498 -5.414 14.446 1.00 96.38 128 LEU A N 1
ATOM 1070 C CA . LEU A 1 128 ? -9.493 -4.222 13.597 1.00 96.38 128 LEU A CA 1
ATOM 1071 C C . LEU A 1 128 ? -8.714 -3.071 14.234 1.00 96.38 128 LEU A C 1
ATOM 1073 O O . LEU A 1 128 ? -7.921 -2.429 13.552 1.00 96.38 128 LEU A O 1
ATOM 1077 N N . LEU A 1 129 ? -8.882 -2.830 15.536 1.00 95.81 129 LEU A N 1
ATOM 1078 C CA . LEU A 1 129 ? -8.198 -1.738 16.227 1.00 95.81 129 LEU A CA 1
ATOM 1079 C C . LEU A 1 129 ? -6.681 -1.955 16.288 1.00 95.81 129 LEU A C 1
ATOM 1081 O O . LEU A 1 129 ? -5.920 -1.023 16.033 1.00 95.81 129 LEU A O 1
ATOM 1085 N N . ASN A 1 130 ? -6.234 -3.190 16.526 1.00 94.75 130 ASN A N 1
ATOM 1086 C CA . ASN A 1 130 ? -4.820 -3.544 16.421 1.00 94.75 130 ASN A CA 1
ATOM 1087 C C . ASN A 1 130 ? -4.295 -3.336 14.990 1.00 94.75 130 ASN A C 1
ATOM 1089 O O . ASN A 1 130 ? -3.221 -2.763 14.813 1.00 94.75 130 ASN A O 1
ATOM 1093 N N . ALA A 1 131 ? -5.050 -3.750 13.963 1.00 93.31 131 ALA A N 1
ATOM 1094 C CA . ALA A 1 131 ? -4.660 -3.523 12.570 1.00 93.31 131 ALA A CA 1
ATOM 1095 C C . ALA A 1 131 ? -4.497 -2.025 12.265 1.00 93.31 131 ALA A C 1
ATOM 1097 O O . ALA A 1 131 ? -3.466 -1.628 11.728 1.00 93.31 131 ALA A O 1
ATOM 1098 N N . ILE A 1 132 ? -5.446 -1.188 12.699 1.00 95.25 132 ILE A N 1
ATOM 1099 C CA . ILE A 1 132 ? -5.367 0.274 12.578 1.00 95.25 132 ILE A CA 1
ATOM 1100 C C . ILE A 1 132 ? -4.113 0.809 13.282 1.00 95.25 132 ILE A C 1
ATOM 1102 O O . ILE A 1 132 ? -3.350 1.556 12.677 1.00 95.25 132 ILE A O 1
ATOM 1106 N N . ASN A 1 133 ? -3.849 0.409 14.530 1.00 93.38 133 ASN A N 1
ATOM 1107 C CA . ASN A 1 133 ? -2.688 0.882 15.294 1.00 93.38 133 ASN A CA 1
ATOM 1108 C C . ASN A 1 133 ? -1.344 0.498 14.653 1.00 93.38 133 ASN A C 1
ATOM 1110 O O . ASN A 1 133 ? -0.407 1.303 14.662 1.00 93.38 133 ASN A O 1
ATOM 1114 N N . VAL A 1 134 ? -1.250 -0.710 14.091 1.00 89.94 134 VAL A N 1
ATOM 1115 C CA . VAL A 1 134 ? -0.071 -1.179 13.348 1.00 89.94 134 VAL A CA 1
ATOM 1116 C C . VAL A 1 134 ? 0.081 -0.413 12.036 1.00 89.94 134 VAL A C 1
ATOM 1118 O O . VAL A 1 134 ? 1.177 0.022 11.703 1.00 89.94 134 VAL A O 1
ATOM 1121 N N . GLN A 1 135 ? -1.004 -0.202 11.297 1.00 89.38 135 GLN A N 1
ATOM 1122 C CA . GLN A 1 135 ? -0.956 0.469 9.999 1.00 89.38 135 GLN A CA 1
ATOM 1123 C C . GLN A 1 135 ? -0.759 1.986 10.115 1.00 89.38 135 GLN A C 1
ATOM 1125 O O . GLN A 1 135 ? -0.176 2.589 9.222 1.00 89.38 135 GLN A O 1
ATOM 1130 N N . LEU A 1 136 ? -1.189 2.615 11.213 1.00 89.56 136 LEU A N 1
ATOM 1131 C CA . LEU A 1 136 ? -0.939 4.032 11.489 1.00 89.56 136 LEU A CA 1
ATOM 1132 C C . LEU A 1 136 ? 0.485 4.303 11.997 1.00 89.56 136 LEU A C 1
ATOM 1134 O O . LEU A 1 136 ? 0.949 5.440 11.927 1.00 89.56 136 LEU A O 1
ATOM 1138 N N . SER A 1 137 ? 1.195 3.300 12.530 1.00 86.75 137 SER A N 1
ATOM 1139 C CA . SER A 1 137 ? 2.519 3.514 13.130 1.00 86.75 137 SER A CA 1
ATOM 1140 C C . SER A 1 137 ? 3.586 4.080 12.181 1.00 86.75 137 SER A C 1
ATOM 1142 O O . SER A 1 137 ? 4.370 4.894 12.663 1.00 86.75 137 SER A O 1
ATOM 1144 N N . PRO A 1 138 ? 3.641 3.715 10.881 1.00 81.94 138 PRO A N 1
ATOM 1145 C CA . PRO A 1 138 ? 4.635 4.246 9.946 1.00 81.94 138 PRO A CA 1
ATOM 1146 C C . PRO A 1 138 ? 4.360 5.689 9.503 1.00 81.94 138 PRO A C 1
ATOM 1148 O O . PRO A 1 138 ? 5.235 6.315 8.907 1.00 81.94 138 PRO A O 1
ATOM 1151 N N . PHE A 1 139 ? 3.156 6.218 9.752 1.00 82.25 139 PHE A N 1
ATOM 1152 C CA . PHE A 1 139 ? 2.836 7.610 9.452 1.00 82.25 139 PHE A CA 1
ATOM 1153 C C . PHE A 1 139 ? 3.382 8.496 10.570 1.00 82.25 139 PHE A C 1
ATOM 1155 O O . PHE A 1 139 ? 2.800 8.588 11.655 1.00 82.25 139 PHE A O 1
ATOM 1162 N N . GLU A 1 140 ? 4.516 9.132 10.293 1.00 76.50 140 GLU A N 1
ATOM 1163 C CA . GLU A 1 140 ? 5.089 10.197 11.111 1.00 76.50 140 GLU A CA 1
ATOM 1164 C C . GLU A 1 140 ? 4.688 11.550 10.522 1.00 76.50 140 GLU A C 1
ATOM 1166 O O . GLU A 1 140 ? 4.890 11.819 9.336 1.00 76.50 140 GLU A O 1
ATOM 1171 N N . THR A 1 141 ? 4.114 12.418 11.350 1.00 79.94 141 THR A N 1
ATOM 1172 C CA . THR A 1 141 ? 3.668 13.749 10.928 1.00 79.94 141 THR A CA 1
ATOM 1173 C C . THR A 1 141 ? 4.009 14.800 11.975 1.00 79.94 141 THR A C 1
ATOM 1175 O O . THR A 1 141 ? 4.152 14.514 13.160 1.00 79.94 141 THR A O 1
ATOM 1178 N N . LYS A 1 142 ? 4.112 16.060 11.537 1.00 83.44 142 LYS A N 1
ATOM 1179 C CA . LYS A 1 142 ? 4.201 17.218 12.442 1.00 83.44 142 LYS A CA 1
ATOM 1180 C C . LYS A 1 142 ? 2.835 17.615 13.017 1.00 83.44 142 LYS A C 1
ATOM 1182 O O . LYS A 1 142 ? 2.768 18.509 13.857 1.00 83.44 142 LYS A O 1
ATOM 1187 N N . ASN A 1 143 ? 1.749 16.992 12.552 1.00 88.75 143 ASN A N 1
ATOM 1188 C CA . ASN A 1 143 ? 0.406 17.252 13.048 1.00 88.75 143 ASN A CA 1
ATOM 1189 C C . ASN A 1 143 ? 0.229 16.650 14.455 1.00 88.75 143 ASN A C 1
ATOM 1191 O O . ASN A 1 143 ? 0.107 15.437 14.623 1.00 88.75 143 ASN A O 1
ATOM 1195 N N . VAL A 1 144 ? 0.192 17.523 15.464 1.00 91.81 144 VAL A N 1
ATOM 1196 C CA . VAL A 1 144 ? 0.069 17.145 16.881 1.00 91.81 144 VAL A CA 1
ATOM 1197 C C . VAL A 1 144 ? -1.228 16.380 17.160 1.00 91.81 144 VAL A C 1
ATOM 1199 O O . VAL A 1 144 ? -1.214 15.426 17.935 1.00 91.81 144 VAL A O 1
ATOM 1202 N N . GLN A 1 145 ? -2.334 16.746 16.501 1.00 92.25 145 GLN A N 1
ATOM 1203 C CA . GLN A 1 145 ? -3.621 16.069 16.677 1.00 92.25 145 GLN A CA 1
ATOM 1204 C C . GLN A 1 145 ? -3.566 14.619 16.187 1.00 92.25 145 GLN A C 1
ATOM 1206 O O . GLN A 1 145 ? -4.139 13.736 16.817 1.00 92.25 145 GLN A O 1
ATOM 1211 N N . PHE A 1 146 ? -2.860 14.348 15.088 1.00 92.75 146 PHE A N 1
ATOM 1212 C CA . PHE A 1 146 ? -2.727 12.989 14.567 1.00 92.75 146 PHE A CA 1
ATOM 1213 C C . PHE A 1 146 ? -1.919 12.079 15.495 1.00 92.75 146 PHE A C 1
ATOM 1215 O O . PHE A 1 146 ? -2.331 10.951 15.766 1.00 92.75 146 PHE A O 1
ATOM 1222 N N . GLU A 1 147 ? -0.794 12.567 16.024 1.00 92.69 147 GLU A N 1
ATOM 1223 C CA . GLU A 1 147 ? 0.002 11.800 16.991 1.00 92.69 147 GLU A CA 1
ATOM 1224 C C . GLU A 1 147 ? -0.765 11.573 18.302 1.00 92.69 147 GLU A C 1
ATOM 1226 O O . GLU A 1 147 ? -0.703 10.485 18.880 1.00 92.69 147 GLU A O 1
ATOM 1231 N N . GLN A 1 148 ? -1.563 12.556 18.730 1.00 95.00 148 GLN A N 1
ATOM 1232 C CA . GLN A 1 148 ? -2.469 12.407 19.866 1.00 95.00 148 GLN A CA 1
ATOM 1233 C C . GLN A 1 148 ? -3.546 11.343 19.596 1.00 95.00 148 GLN A C 1
ATOM 1235 O O . GLN A 1 148 ? -3.726 10.440 20.411 1.00 95.00 148 GLN A O 1
ATOM 1240 N N . ASN A 1 149 ? -4.186 11.363 18.422 1.00 95.50 149 ASN A N 1
ATOM 1241 C CA . ASN A 1 149 ? -5.169 10.351 18.026 1.00 95.50 149 ASN A CA 1
ATOM 1242 C C . ASN A 1 149 ? -4.560 8.934 18.006 1.00 95.50 149 ASN A C 1
ATOM 1244 O O . ASN A 1 149 ? -5.165 7.994 18.520 1.00 95.50 149 ASN A O 1
ATOM 1248 N N . LYS A 1 150 ? -3.337 8.765 17.474 1.00 94.62 150 LYS A N 1
ATOM 1249 C CA . LYS A 1 150 ? -2.602 7.481 17.501 1.00 94.62 150 LYS A CA 1
ATOM 1250 C C . LYS A 1 150 ? -2.387 6.972 18.924 1.00 94.62 150 LYS A C 1
ATOM 1252 O O . LYS A 1 150 ? -2.515 5.775 19.182 1.00 94.62 150 LYS A O 1
ATOM 1257 N N . LYS A 1 151 ? -2.037 7.866 19.848 1.00 95.56 151 LYS A N 1
ATOM 1258 C CA . LYS A 1 151 ? -1.862 7.523 21.260 1.00 95.56 151 LYS A CA 1
ATOM 1259 C C . LYS A 1 151 ? -3.187 7.087 21.887 1.00 95.56 151 LYS A C 1
ATOM 1261 O O . LYS A 1 151 ? -3.240 6.017 22.490 1.00 95.56 151 LYS A O 1
ATOM 1266 N N . GLU A 1 152 ? -4.251 7.857 21.682 1.00 96.81 152 GLU A N 1
ATOM 1267 C CA . GLU A 1 152 ? -5.581 7.551 22.216 1.00 96.81 152 GLU A CA 1
ATOM 1268 C C . GLU A 1 152 ? -6.126 6.222 21.681 1.00 96.81 152 GLU A C 1
ATOM 1270 O O . GLU A 1 152 ? -6.680 5.443 22.450 1.00 96.81 152 GLU A O 1
ATOM 1275 N N . LEU A 1 153 ? -5.905 5.891 20.402 1.00 96.94 153 LEU A N 1
ATOM 1276 C CA . LEU A 1 153 ? -6.318 4.604 19.825 1.00 96.94 153 LEU A CA 1
ATOM 1277 C C . LEU A 1 153 ? -5.600 3.407 20.469 1.00 96.94 153 LEU A C 1
ATOM 1279 O O . LEU A 1 153 ? -6.215 2.360 20.684 1.00 96.94 153 LEU A O 1
ATOM 1283 N N . ARG A 1 154 ? -4.317 3.548 20.827 1.00 96.00 154 ARG A N 1
ATOM 1284 C CA . ARG A 1 154 ? -3.563 2.512 21.561 1.00 96.00 154 ARG A CA 1
ATOM 1285 C C . ARG A 1 154 ? -4.049 2.358 22.998 1.00 96.00 154 ARG A C 1
ATOM 1287 O O . ARG A 1 154 ? -4.172 1.238 23.494 1.00 96.00 154 ARG A O 1
ATOM 1294 N N . GLU A 1 155 ? -4.343 3.468 23.666 1.00 96.19 155 GLU A N 1
ATOM 1295 C CA . GLU A 1 155 ? -4.934 3.458 25.008 1.00 96.19 155 GLU A CA 1
ATOM 1296 C C . GLU A 1 155 ? -6.325 2.811 24.988 1.00 96.19 155 GLU A C 1
ATOM 1298 O O . GLU A 1 155 ? -6.649 1.999 25.859 1.00 96.19 155 GLU A O 1
ATOM 1303 N N . PHE A 1 156 ? -7.113 3.089 23.948 1.00 95.88 156 PHE A N 1
ATOM 1304 C CA . PHE A 1 156 ? -8.416 2.475 23.729 1.00 95.88 156 PHE A CA 1
ATOM 1305 C C . PHE A 1 156 ? -8.307 0.962 23.522 1.00 95.88 156 PHE A C 1
ATOM 1307 O O . PHE A 1 156 ? -9.055 0.203 24.138 1.00 95.88 156 PHE A O 1
ATOM 1314 N N . GLU A 1 157 ? -7.352 0.508 22.707 1.00 95.00 157 GLU A N 1
ATOM 1315 C CA . GLU A 1 157 ? -7.087 -0.918 22.493 1.00 95.00 157 GLU A CA 1
ATOM 1316 C C . GLU A 1 157 ? -6.706 -1.617 23.802 1.00 95.00 157 GLU A C 1
ATOM 1318 O O . GLU A 1 157 ? -7.263 -2.664 24.135 1.00 95.00 157 GLU A O 1
ATOM 1323 N N . SER A 1 158 ? -5.807 -1.011 24.582 1.00 94.44 158 SER A N 1
ATOM 1324 C CA . SER A 1 158 ? -5.414 -1.512 25.903 1.00 94.44 158 SER A CA 1
ATOM 1325 C C . SER A 1 158 ? -6.617 -1.631 26.845 1.00 94.44 158 SER A C 1
ATOM 1327 O O . SER A 1 158 ? -6.793 -2.649 27.517 1.00 94.44 158 SER A O 1
ATOM 1329 N N . ARG A 1 159 ? -7.507 -0.632 26.834 1.00 94.19 159 ARG A N 1
ATOM 1330 C CA . ARG A 1 159 ? -8.750 -0.644 27.613 1.00 94.19 159 ARG A CA 1
ATOM 1331 C C . ARG A 1 159 ? -9.683 -1.785 27.199 1.00 94.19 159 ARG A C 1
ATOM 1333 O O . ARG A 1 159 ? -10.205 -2.470 28.076 1.00 94.19 159 ARG A O 1
ATOM 1340 N N . LEU A 1 160 ? -9.871 -2.013 25.897 1.00 93.69 160 LEU A N 1
ATOM 1341 C CA . LEU A 1 160 ? -10.718 -3.099 25.386 1.00 93.69 160 LEU A CA 1
ATOM 1342 C C . LEU A 1 160 ? -10.141 -4.488 25.683 1.00 93.69 160 LEU A C 1
ATOM 1344 O O . LEU A 1 160 ? -10.905 -5.411 25.945 1.00 93.69 160 LEU A O 1
ATOM 1348 N N . LYS A 1 161 ? -8.811 -4.649 25.728 1.00 93.38 161 LYS A N 1
ATOM 1349 C CA . LYS A 1 161 ? -8.176 -5.913 26.153 1.00 93.38 161 LYS A CA 1
ATOM 1350 C C . LYS A 1 161 ? -8.519 -6.301 27.595 1.00 93.38 161 LYS A C 1
ATOM 1352 O O . LYS A 1 161 ? -8.422 -7.472 27.945 1.00 93.38 161 LYS A O 1
ATOM 1357 N N . GLY A 1 162 ? -8.927 -5.339 28.425 1.00 92.06 162 GLY A N 1
ATOM 1358 C CA . GLY A 1 162 ? -9.418 -5.589 29.780 1.00 92.06 162 GLY A CA 1
ATOM 1359 C C . GLY A 1 162 ? -10.870 -6.076 29.853 1.00 92.06 162 GLY A C 1
ATOM 1360 O O . GLY A 1 162 ? -11.333 -6.410 30.944 1.00 92.06 162 GLY A O 1
ATOM 1361 N N . TYR A 1 163 ? -11.609 -6.092 28.739 1.00 93.12 163 TYR A N 1
ATOM 1362 C CA . TYR A 1 163 ? -13.008 -6.521 28.719 1.00 93.12 163 TYR A CA 1
ATOM 1363 C C . TYR A 1 163 ? -13.096 -8.044 28.647 1.00 93.12 163 TYR A C 1
ATOM 1365 O O . TYR A 1 163 ? -12.230 -8.717 28.086 1.00 93.12 163 TYR A O 1
ATOM 1373 N N . LYS A 1 164 ? -14.164 -8.605 29.215 1.00 89.88 164 LYS A N 1
ATOM 1374 C CA . LYS A 1 164 ? -14.460 -10.034 29.106 1.00 89.88 164 LYS A CA 1
ATOM 1375 C C . LYS A 1 164 ? -15.337 -10.294 27.886 1.00 89.88 164 LYS A C 1
ATOM 1377 O O . LYS A 1 164 ? -16.157 -9.464 27.496 1.00 89.88 164 LYS A O 1
ATOM 1382 N N . VAL A 1 165 ? -15.203 -11.486 27.308 1.00 81.69 165 VAL A N 1
ATOM 1383 C CA . VAL A 1 165 ? -16.132 -11.964 26.276 1.00 81.69 165 VAL A CA 1
ATOM 1384 C C . VAL A 1 165 ? -17.549 -11.953 26.865 1.00 81.69 165 VAL A C 1
ATOM 1386 O O . VAL A 1 165 ? -17.778 -12.554 27.913 1.00 81.69 165 VAL A O 1
ATOM 1389 N N . GLY A 1 166 ? -18.471 -11.231 26.222 1.00 78.75 166 GLY A N 1
ATOM 1390 C CA . GLY A 1 166 ? -19.843 -11.027 26.706 1.00 78.75 166 GLY A CA 1
ATOM 1391 C C . GLY A 1 166 ? -20.121 -9.677 27.386 1.00 78.75 166 GLY A C 1
ATOM 1392 O O . GLY A 1 166 ? -21.273 -9.412 27.711 1.00 78.75 166 GLY A O 1
ATOM 1393 N N . ASP A 1 167 ? -19.126 -8.793 27.551 1.00 89.38 167 ASP A N 1
ATOM 1394 C CA . ASP A 1 167 ? -19.301 -7.411 28.047 1.00 89.38 167 ASP A CA 1
ATOM 1395 C C . ASP A 1 167 ? -19.959 -6.481 26.986 1.00 89.38 167 ASP A C 1
ATOM 1397 O O . ASP A 1 167 ? -19.438 -5.413 26.655 1.00 89.38 167 ASP A O 1
ATOM 1401 N N . VAL A 1 168 ? -21.108 -6.884 26.430 1.00 88.12 168 VAL A N 1
ATOM 1402 C CA . VAL A 1 168 ? -21.782 -6.211 25.300 1.00 88.12 168 VAL A CA 1
ATOM 1403 C C . VAL A 1 168 ? -22.147 -4.760 25.624 1.00 88.12 168 VAL A C 1
ATOM 1405 O O . VAL A 1 168 ? -21.827 -3.868 24.845 1.00 88.12 168 VAL A O 1
ATOM 1408 N N . ASP A 1 169 ? -22.733 -4.490 26.793 1.00 89.12 169 ASP A N 1
ATOM 1409 C CA . ASP A 1 169 ? -23.174 -3.134 27.164 1.00 89.12 169 ASP A CA 1
ATOM 1410 C C . ASP A 1 169 ? -22.001 -2.160 27.354 1.00 89.12 169 ASP A C 1
ATOM 1412 O O . ASP A 1 169 ? -22.063 -0.982 26.977 1.00 89.12 169 ASP A O 1
ATOM 1416 N N . LYS A 1 170 ? -20.888 -2.658 27.909 1.00 92.31 170 LYS A N 1
ATOM 1417 C CA . LYS A 1 170 ? -19.656 -1.868 28.041 1.00 92.31 170 LYS A CA 1
ATOM 1418 C C . LYS A 1 170 ? -19.064 -1.584 26.670 1.00 92.31 170 LYS A C 1
ATOM 1420 O O . LYS A 1 170 ? -18.639 -0.458 26.421 1.00 92.31 170 LYS A O 1
ATOM 1425 N N . LEU A 1 171 ? -19.047 -2.588 25.792 1.00 92.12 171 LEU A N 1
ATOM 1426 C CA . LEU A 1 171 ? -18.539 -2.442 24.435 1.00 92.12 171 LEU A CA 1
ATOM 1427 C C . LEU A 1 171 ? -19.399 -1.478 23.616 1.00 92.12 171 LEU A C 1
ATOM 1429 O O . LEU A 1 171 ? -18.819 -0.646 22.939 1.00 92.12 171 LEU A O 1
ATOM 1433 N N . ALA A 1 172 ? -20.726 -1.504 23.743 1.00 91.62 172 ALA A N 1
ATOM 1434 C CA . ALA A 1 172 ? -21.630 -0.562 23.077 1.00 91.62 172 ALA A CA 1
ATOM 1435 C C . ALA A 1 172 ? -21.426 0.894 23.544 1.00 91.62 172 ALA A C 1
ATOM 1437 O O . ALA A 1 172 ? -21.451 1.846 22.764 1.00 91.62 172 ALA A O 1
ATOM 1438 N N . THR A 1 173 ? -21.170 1.087 24.840 1.00 91.81 173 THR A N 1
ATOM 1439 C CA . THR A 1 173 ? -20.855 2.420 25.378 1.00 91.81 173 THR A CA 1
ATOM 1440 C C . THR A 1 173 ? -19.485 2.898 24.887 1.00 91.81 173 THR A C 1
ATOM 1442 O O . THR A 1 173 ? -19.309 4.055 24.498 1.00 91.81 173 THR A O 1
ATOM 1445 N N . ALA A 1 174 ? -18.498 2.001 24.890 1.00 92.75 174 ALA A N 1
ATOM 1446 C CA . ALA A 1 174 ? -17.160 2.296 24.406 1.00 92.75 174 ALA A CA 1
ATOM 1447 C C . ALA A 1 174 ? -17.144 2.523 22.885 1.00 92.75 174 ALA A C 1
ATOM 1449 O O . ALA A 1 174 ? -16.474 3.440 22.421 1.00 92.75 174 ALA A O 1
ATOM 1450 N N . SER A 1 175 ? -17.892 1.756 22.096 1.00 92.38 175 SER A N 1
ATOM 1451 C CA . SER A 1 175 ? -17.887 1.840 20.634 1.00 92.38 175 SER A CA 1
ATOM 1452 C C . SER A 1 175 ? -18.295 3.227 20.153 1.00 92.38 175 SER A C 1
ATOM 1454 O O . SER A 1 175 ? -17.613 3.777 19.297 1.00 92.38 175 SER A O 1
ATOM 1456 N N . THR A 1 176 ? -19.282 3.859 20.793 1.00 90.75 176 THR A N 1
ATOM 1457 C CA . THR A 1 176 ? -19.664 5.250 20.496 1.00 90.75 176 THR A CA 1
ATOM 1458 C C . THR A 1 176 ? -18.477 6.214 20.657 1.00 90.75 176 THR A C 1
ATOM 1460 O O . THR A 1 176 ? -18.190 7.029 19.780 1.00 90.75 176 THR A O 1
ATOM 1463 N N . GLN A 1 177 ? -17.728 6.104 21.762 1.00 93.69 177 GLN A N 1
ATOM 1464 C CA . GLN A 1 177 ? -16.533 6.929 21.998 1.00 93.69 177 GLN A CA 1
ATOM 1465 C C . GLN A 1 177 ? -15.428 6.629 20.980 1.00 93.69 177 GLN A C 1
ATOM 1467 O O . GLN A 1 177 ? -14.770 7.544 20.485 1.00 93.69 177 GLN A O 1
ATOM 1472 N N . LEU A 1 178 ? -15.242 5.348 20.653 1.00 95.62 178 LEU A N 1
ATOM 1473 C CA . LEU A 1 178 ? -14.274 4.908 19.658 1.00 95.62 178 LEU A CA 1
ATOM 1474 C C . LEU A 1 178 ? -14.611 5.487 18.282 1.00 95.62 178 LEU A C 1
ATOM 1476 O O . LEU A 1 178 ? -13.725 6.004 17.616 1.00 95.62 178 LEU A O 1
ATOM 1480 N N . VAL A 1 179 ? -15.882 5.477 17.876 1.00 95.12 179 VAL A N 1
ATOM 1481 C CA . VAL A 1 179 ? -16.347 6.040 16.601 1.00 95.12 179 VAL A CA 1
ATOM 1482 C C . VAL A 1 179 ? -16.034 7.531 16.497 1.00 95.12 179 VAL A C 1
ATOM 1484 O O . VAL A 1 179 ? -15.593 7.989 15.443 1.00 95.12 179 VAL A O 1
ATOM 1487 N N . HIS A 1 180 ? -16.190 8.304 17.573 1.00 95.00 180 HIS A N 1
ATOM 1488 C CA . HIS A 1 180 ? -15.794 9.716 17.565 1.00 95.00 180 HIS A CA 1
ATOM 1489 C C . HIS A 1 180 ? -14.287 9.901 17.344 1.00 95.00 180 HIS A C 1
ATOM 1491 O O . HIS A 1 180 ? -13.886 10.694 16.487 1.00 95.00 180 HIS A O 1
ATOM 1497 N N . LEU A 1 181 ? -13.456 9.137 18.057 1.00 96.25 181 LEU A N 1
ATOM 1498 C CA . LEU A 1 181 ? -12.002 9.163 17.889 1.00 96.25 181 LEU A CA 1
ATOM 1499 C C . LEU A 1 181 ? -11.581 8.722 16.478 1.00 96.25 181 LEU A C 1
ATOM 1501 O O . LEU A 1 181 ? -10.712 9.335 15.858 1.00 96.25 181 LEU A O 1
ATOM 1505 N N . LEU A 1 182 ? -12.227 7.693 15.938 1.00 96.19 182 LEU A N 1
ATOM 1506 C CA . LEU A 1 182 ? -11.992 7.175 14.594 1.00 96.19 182 LEU A CA 1
ATOM 1507 C C . LEU A 1 182 ? -12.371 8.183 13.501 1.00 96.19 182 LEU A C 1
ATOM 1509 O O . LEU A 1 182 ? -11.609 8.362 12.554 1.00 96.19 182 LEU A O 1
ATOM 1513 N N . ASN A 1 183 ? -13.491 8.895 13.652 1.00 95.19 183 ASN A N 1
ATOM 1514 C CA . ASN A 1 183 ? -13.878 9.977 12.742 1.00 95.19 183 ASN A CA 1
ATOM 1515 C C . ASN A 1 183 ? -12.887 11.150 12.790 1.00 95.19 183 ASN A C 1
ATOM 1517 O O . ASN A 1 183 ? -12.478 11.652 11.744 1.00 95.19 183 ASN A O 1
ATOM 1521 N N . SER A 1 184 ? -12.449 11.554 13.989 1.00 94.75 184 SER A N 1
ATOM 1522 C CA . SER A 1 184 ? -11.378 12.549 14.152 1.00 94.75 184 SER A CA 1
ATOM 1523 C C . SER A 1 184 ? -10.089 12.092 13.461 1.00 94.75 184 SER A C 1
ATOM 1525 O O . SER A 1 184 ? -9.482 12.840 12.695 1.00 94.75 184 SER A O 1
ATOM 1527 N N . THR A 1 185 ? -9.714 10.825 13.658 1.00 94.19 185 THR A N 1
ATOM 1528 C CA . THR A 1 185 ? -8.534 10.221 13.032 1.00 94.19 185 THR A CA 1
ATOM 1529 C C . THR A 1 185 ? -8.640 10.244 11.514 1.00 94.19 185 THR A C 1
ATOM 1531 O O . THR A 1 185 ? -7.703 10.701 10.871 1.00 94.19 185 THR A O 1
ATOM 1534 N N . LEU A 1 186 ? -9.772 9.832 10.935 1.00 93.69 186 LEU A N 1
ATOM 1535 C CA . LEU A 1 186 ? -9.996 9.864 9.487 1.00 93.69 186 LEU A CA 1
ATOM 1536 C C . LEU A 1 186 ? -9.898 11.272 8.902 1.00 93.69 186 LEU A C 1
ATOM 1538 O O . LEU A 1 186 ? -9.281 11.442 7.853 1.00 93.69 186 LEU A O 1
ATOM 1542 N N . ASN A 1 187 ? -10.480 12.273 9.565 1.00 92.69 18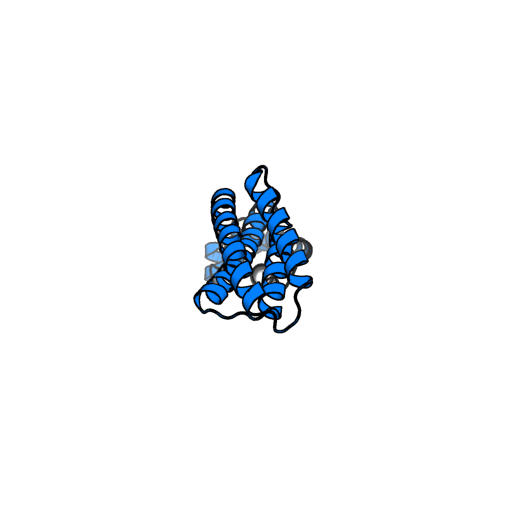7 ASN A N 1
ATOM 1543 C CA . ASN A 1 187 ? -10.455 13.652 9.080 1.00 92.69 187 ASN A CA 1
ATOM 1544 C C . ASN A 1 187 ? -9.026 14.196 9.020 1.00 92.69 187 ASN A C 1
ATOM 1546 O O . ASN A 1 187 ? -8.585 14.653 7.967 1.00 92.69 187 ASN A O 1
ATOM 1550 N N . VAL A 1 188 ? -8.270 14.057 10.111 1.00 88.50 188 VAL A N 1
ATOM 1551 C CA . VAL A 1 188 ? -6.875 14.516 10.161 1.00 88.50 188 VAL A CA 1
ATOM 1552 C C . VAL A 1 188 ? -5.989 13.684 9.227 1.00 88.50 188 VAL A C 1
ATOM 1554 O O . VAL A 1 188 ? -5.104 14.213 8.559 1.00 88.50 188 VAL A O 1
ATOM 1557 N N . PHE A 1 189 ? -6.241 12.378 9.122 1.00 88.75 189 PHE A N 1
ATOM 1558 C CA . PHE A 1 189 ? -5.510 11.500 8.211 1.00 88.75 189 PHE A CA 1
ATOM 1559 C C . PHE A 1 189 ? -5.747 11.872 6.744 1.00 88.75 189 PHE A C 1
ATOM 1561 O O . PHE A 1 189 ? -4.809 11.852 5.952 1.00 88.75 189 PHE A O 1
ATOM 1568 N N . LYS A 1 190 ? -6.968 12.279 6.385 1.00 86.94 190 LYS A N 1
ATOM 1569 C CA . LYS A 1 190 ? -7.289 12.812 5.057 1.00 86.94 190 LYS A CA 1
ATOM 1570 C C . LYS A 1 190 ? -6.555 14.126 4.779 1.00 86.94 190 LYS A C 1
ATOM 1572 O O . LYS A 1 190 ? -6.045 14.295 3.681 1.00 86.94 190 LYS A O 1
ATOM 1577 N N . GLU A 1 191 ? -6.479 15.035 5.750 1.00 84.94 191 GLU A N 1
ATOM 1578 C CA . GLU A 1 191 ? -5.759 16.313 5.605 1.00 84.94 191 GLU A CA 1
ATOM 1579 C C . GLU A 1 191 ? -4.252 16.134 5.391 1.00 84.94 191 GLU A C 1
ATOM 1581 O O . GLU A 1 191 ? -3.645 16.910 4.667 1.00 84.94 191 GLU A O 1
ATOM 1586 N N . ILE A 1 192 ? -3.643 15.117 6.007 1.00 81.56 192 ILE A N 1
ATOM 1587 C CA . ILE A 1 192 ? -2.200 14.850 5.881 1.00 81.56 192 ILE A CA 1
ATOM 1588 C C . ILE A 1 192 ? -1.844 14.213 4.530 1.00 81.56 192 ILE A C 1
ATOM 1590 O O . ILE A 1 192 ? -0.709 14.347 4.074 1.00 81.56 192 ILE A O 1
ATOM 1594 N N . ASN A 1 193 ? -2.781 13.485 3.919 1.00 74.31 193 ASN A N 1
ATOM 1595 C CA . ASN A 1 193 ? -2.527 12.678 2.723 1.00 74.31 193 ASN A CA 1
ATOM 1596 C C . ASN A 1 193 ? -3.154 13.242 1.430 1.00 74.31 193 ASN A C 1
ATOM 1598 O O . ASN A 1 193 ? -3.011 12.608 0.384 1.00 74.31 193 ASN A O 1
ATOM 1602 N N . ASN A 1 194 ? -3.827 14.397 1.497 1.00 63.22 194 ASN A N 1
ATOM 1603 C CA . ASN A 1 194 ? -4.271 15.193 0.342 1.00 63.22 194 ASN A CA 1
ATOM 1604 C C . ASN A 1 194 ? -3.267 16.305 0.031 1.00 63.22 194 ASN A C 1
ATOM 1606 O O . ASN A 1 194 ? -3.110 16.617 -1.169 1.00 63.22 194 ASN A O 1
#

Foldseek 3Di:
DPVVVLVVVLVVLLVLLLVLLVQLVVLQVCVLVVVDDPVVSLVSNVVSLVSNVVSVVSNPDPDLVSSCVVVVHDCDPSVVDNVVDRDDPVVSCLSVVVVLLVLLLVLLVVLVVCLVVLPQFLVSVLVSLVSNLVSLVVDDDPPPQLVVLSVVSVVLSVVSVPDDGPPSVVSSVSSVVSNVSSVSNNVVSVVVSD

Radius of gyration: 25.12 Å; chains: 1; bounding box: 53×33×76 Å

InterPro domains:
  IPR007143 Vacuolar protein sorting-associated Vps28 [PF03997] (17-190)
  IPR037202 ESCRT assembly domain [SSF140111] (2-90)
  IPR038358 VPS28, N-terminal domain superfamily [G3DSA:1.20.1440.200] (1-89)

Secondary structure (DSSP, 8-state):
--HHHHHHHHHHHHHHHHHHHHHHHHHHHHHHTTSS-HHHHHHHHHHHHHHHHHHGGGTT-S-HHHHHHHTT--SSHHHHHHHH-SPPHHHHHHHHHHHHHHHHHHHHHHHHHHHHTT---HHHHHHHHHHHHHHHTT---S-HHHHHHHHHHHHHHHHHHTSPTT-HHHHHHHHHHHHHHHHHHHHHHHHHH-

Sequence (194 aa):
MKSNKKDKTLMENKEILYSTLISIDFIERMFVNSTINYEKYVQLCNQEFERFIRIYPLCQFNSISEMYDSFELEHGLGYQRVTTGKPTIIQHKIISNGRLIIEVTTNILSIINFDFMKIYDLQEYLRLLNAINVQLSPFETKNVQFEQNKKELREFESRLKGYKVGDVDKLATASTQLVHLLNSTLNVFKEINN

pLDDT: mean 87.88, std 11.04, range [46.91, 96.94]